Protein AF-A0A2W1KED5-F1 (afdb_monomer)

Secondary structure (DSSP, 8-state):
--PPP----------PPPHHHHHHHSSSSEEE--SS----GGG----PPTT---S-------EEEE----TT--TTEEEE-EEEGGG---S---HHHHHHHHHHHHHHHHHHHHHHHHHHHHHHTT---HHHHHHHHHHHHHHHHHHHHHHHHHHTTTT-HHHHHHHHHHHHHHHHTTGGGS--TTGGG-

pLDDT: mean 75.18, std 22.07, range [28.45, 98.62]

Foldseek 3Di:
DDDDDDDPPPPPPQPADDVVNVCVQPDLFKHWDDPPDADDLSLQQADDDPPDPDFDPADQDFDWDDPDDDPPDQPGTAGIRMGGSHHGHGDDDDPLLSLLVRLLSLLSQLLRLVLQVVVVVCVVVVNDDVVVSVVVVVVSVVVSVVVNVVLCVQCVNSVNPVSSVVSVVVSVVSCVVSVVSGDDSPVSRD

Sequence (190 aa):
MKKVLFFIIFGFYLVGFSQADLDYIDNDSILTWSETRKLSWDDFKGQPAAGKRSGAITASRFFTFPEYFYATDYGRLTAYAIFSKLESWNRVESESLLAHEQLHFDISELFARKMRKRFDELRATNETKISVYIKEMKKLFSESRIYQNLYDRETKHGILIEIQERWSAKIAQELTELDDFKYNPTLQKN

Structure (mmCIF, N/CA/C/O backbone):
dat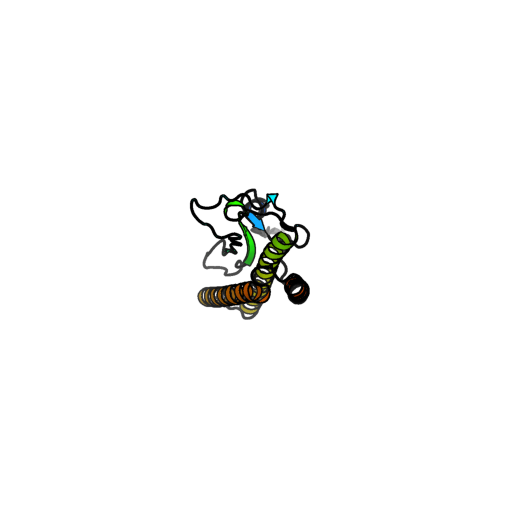a_AF-A0A2W1KED5-F1
#
_entry.id   AF-A0A2W1KED5-F1
#
loop_
_atom_site.group_PDB
_atom_site.id
_atom_site.type_symbol
_atom_site.label_atom_id
_atom_site.label_alt_id
_atom_site.label_comp_id
_atom_site.label_asym_id
_atom_site.label_entity_id
_atom_site.label_seq_id
_atom_site.pdbx_PDB_ins_code
_atom_site.Cartn_x
_atom_site.Cartn_y
_atom_site.Cartn_z
_atom_site.occupancy
_atom_site.B_iso_or_equiv
_atom_site.auth_seq_id
_atom_site.auth_comp_id
_atom_site.auth_asym_id
_atom_site.auth_atom_id
_atom_site.pdbx_PDB_model_num
ATOM 1 N N . MET A 1 1 ? -63.655 -1.073 23.482 1.00 43.78 1 MET A N 1
ATOM 2 C CA . MET A 1 1 ? -62.394 -1.673 22.990 1.00 43.78 1 MET A CA 1
ATOM 3 C C . MET A 1 1 ? -62.012 -1.033 21.661 1.00 43.78 1 MET A C 1
ATOM 5 O O . MET A 1 1 ? -62.679 -1.290 20.671 1.00 43.78 1 MET A O 1
ATOM 9 N N . LYS A 1 2 ? -60.977 -0.188 21.627 1.00 33.50 2 LYS A N 1
ATOM 10 C CA . LYS A 1 2 ? -60.296 0.228 20.389 1.00 33.50 2 LYS A CA 1
ATOM 11 C C . LYS A 1 2 ? -58.797 0.196 20.685 1.00 33.50 2 LYS A C 1
ATOM 13 O O . LYS A 1 2 ? -58.337 0.942 21.541 1.00 33.50 2 LYS A O 1
ATOM 18 N N . LYS A 1 3 ? -58.071 -0.742 20.071 1.00 35.06 3 LYS A N 1
ATOM 19 C CA . LYS A 1 3 ? -56.608 -0.829 20.165 1.00 35.06 3 LYS A CA 1
ATOM 20 C C . LYS A 1 3 ? -56.033 0.196 19.186 1.00 35.06 3 LYS A C 1
ATOM 22 O O . LYS A 1 3 ? -56.336 0.119 18.001 1.00 35.06 3 LYS A O 1
ATOM 27 N N . VAL A 1 4 ? -55.258 1.156 19.681 1.00 38.03 4 VAL A N 1
ATOM 28 C CA . VAL A 1 4 ? -54.475 2.076 18.845 1.00 38.03 4 VAL A CA 1
ATOM 29 C C . VAL A 1 4 ? -53.111 1.424 18.633 1.00 38.03 4 VAL A C 1
ATOM 31 O O . VAL A 1 4 ? -52.413 1.129 19.600 1.00 38.03 4 VAL A O 1
ATOM 34 N N . LEU A 1 5 ? -52.776 1.130 17.378 1.00 34.94 5 LEU A N 1
ATOM 35 C CA . LEU A 1 5 ? -51.483 0.582 16.976 1.00 34.94 5 LEU A CA 1
ATOM 36 C C . LEU A 1 5 ? -50.506 1.755 16.792 1.00 34.94 5 LEU A C 1
ATOM 38 O O . LEU A 1 5 ? -50.726 2.601 15.928 1.00 34.94 5 LEU A O 1
ATOM 42 N N . PHE A 1 6 ? -49.448 1.822 17.600 1.00 33.81 6 PHE A N 1
ATOM 43 C CA . PHE A 1 6 ? -48.322 2.728 17.364 1.00 33.81 6 PHE A CA 1
ATOM 44 C C . PHE A 1 6 ? -47.360 2.063 16.375 1.00 33.81 6 PHE A C 1
ATOM 46 O O . PHE A 1 6 ? -46.707 1.078 16.713 1.00 33.81 6 PHE A O 1
ATOM 53 N N . PHE A 1 7 ? -47.261 2.598 15.159 1.00 35.31 7 PHE A N 1
ATOM 54 C CA . PHE A 1 7 ? -46.146 2.295 14.265 1.00 35.31 7 PHE A CA 1
ATOM 55 C C . PHE A 1 7 ? -44.952 3.153 14.689 1.00 35.31 7 PHE A C 1
ATOM 57 O O . PHE A 1 7 ? -44.898 4.346 14.400 1.00 35.31 7 PHE A O 1
ATOM 64 N N . ILE A 1 8 ? -44.002 2.550 15.404 1.00 38.84 8 ILE A N 1
ATOM 65 C CA . ILE A 1 8 ? -42.679 3.140 15.607 1.00 38.84 8 ILE A CA 1
ATOM 66 C C . ILE A 1 8 ? -41.901 2.893 14.314 1.00 38.84 8 ILE A C 1
ATOM 68 O O . ILE A 1 8 ? -41.414 1.791 14.070 1.00 38.84 8 ILE A O 1
ATOM 72 N N . ILE A 1 9 ? -41.827 3.911 13.457 1.00 39.94 9 ILE A N 1
ATOM 73 C CA . ILE A 1 9 ? -40.895 3.926 12.329 1.00 39.94 9 ILE A CA 1
ATOM 74 C C . ILE A 1 9 ? -39.510 4.159 12.931 1.00 39.94 9 ILE A C 1
ATOM 76 O O . ILE A 1 9 ? -39.141 5.284 13.265 1.00 39.94 9 ILE A O 1
ATOM 80 N N . PHE A 1 10 ? -38.760 3.076 13.124 1.00 39.22 10 PHE A N 1
ATOM 81 C CA . PHE A 1 10 ? -37.347 3.142 13.475 1.00 39.22 10 PHE A CA 1
ATOM 82 C C . PHE A 1 10 ? -36.586 3.542 12.206 1.00 39.22 10 PHE A C 1
ATOM 84 O O . PHE A 1 10 ? -36.225 2.704 11.382 1.00 39.22 10 PHE A O 1
ATOM 91 N N . GLY A 1 11 ? -36.436 4.849 11.992 1.00 34.53 11 GLY A N 1
ATOM 92 C CA . GLY A 1 11 ? -35.582 5.380 10.937 1.00 34.53 11 GLY A CA 1
ATOM 93 C C . GLY A 1 11 ? -34.132 5.028 11.246 1.00 34.53 11 GLY A C 1
ATOM 94 O O . GLY A 1 11 ? -33.487 5.704 12.043 1.00 34.53 11 GLY A O 1
ATOM 95 N N . PHE A 1 12 ? -33.629 3.957 10.634 1.00 40.50 12 PHE A N 1
ATOM 96 C CA . PHE A 1 12 ? -32.199 3.696 10.534 1.00 40.50 12 PHE A CA 1
ATOM 97 C C . PHE A 1 12 ? -31.582 4.815 9.691 1.00 40.50 12 PHE A C 1
ATOM 99 O O . PHE A 1 12 ? -31.645 4.792 8.463 1.00 40.50 12 PHE A O 1
ATOM 106 N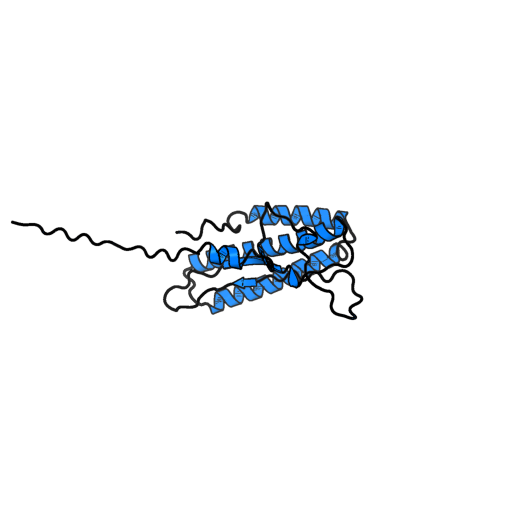 N . TYR A 1 13 ? -30.990 5.813 10.345 1.00 35.19 13 TYR A N 1
ATOM 107 C CA . TYR A 1 13 ? -30.042 6.704 9.688 1.00 35.19 13 TYR A CA 1
ATOM 108 C C . TYR A 1 13 ? -28.735 5.929 9.503 1.00 35.19 13 TYR A C 1
ATOM 110 O O . TYR A 1 13 ? -27.797 6.058 10.286 1.00 35.19 13 TYR A O 1
ATOM 118 N N . LEU A 1 14 ? -28.695 5.081 8.474 1.00 38.84 14 LEU A N 1
ATOM 119 C CA . LEU A 1 14 ? -27.441 4.614 7.899 1.00 38.84 14 LEU A CA 1
ATOM 120 C C . LEU A 1 14 ? -26.734 5.855 7.357 1.00 38.84 14 LEU A C 1
ATOM 122 O O . LEU A 1 14 ? -27.100 6.382 6.307 1.00 38.84 14 LEU A O 1
ATOM 126 N N . VAL A 1 15 ? -25.739 6.355 8.087 1.00 44.81 15 VAL A N 1
ATOM 127 C CA . VAL A 1 15 ? -24.753 7.271 7.509 1.00 44.81 15 VAL A CA 1
ATOM 128 C C . VAL A 1 15 ? -23.889 6.416 6.587 1.00 44.81 15 VAL A C 1
ATOM 130 O O . VAL A 1 15 ? -22.826 5.944 6.976 1.00 44.81 15 VAL A O 1
ATOM 133 N N . GLY A 1 16 ? -24.425 6.118 5.405 1.00 41.66 16 GLY A N 1
ATOM 134 C CA . GLY A 1 16 ? -23.690 5.458 4.341 1.00 41.66 16 GLY A CA 1
ATOM 135 C C . GLY A 1 16 ? -22.655 6.424 3.787 1.00 41.66 16 GLY A C 1
ATOM 136 O O . GLY A 1 16 ? -22.978 7.582 3.520 1.00 41.66 16 GLY A O 1
ATOM 137 N N . PHE A 1 17 ? -21.427 5.940 3.617 1.00 48.97 17 PHE A N 1
ATOM 138 C CA . PHE A 1 17 ? -20.423 6.608 2.793 1.00 48.97 17 PHE A CA 1
ATOM 139 C C . PHE A 1 17 ? -21.030 6.893 1.413 1.00 48.97 17 PHE A C 1
ATOM 141 O O . PHE A 1 17 ? -21.616 6.008 0.777 1.00 48.97 17 PHE A O 1
ATOM 148 N N . SER A 1 18 ? -20.969 8.150 0.992 1.00 48.53 18 SER A N 1
ATOM 149 C CA . SER A 1 18 ? -21.552 8.603 -0.262 1.00 48.53 18 SER A CA 1
ATOM 150 C C . SER A 1 18 ? -20.633 8.252 -1.435 1.00 48.53 18 SER A C 1
ATOM 152 O O . SER A 1 18 ? -19.427 8.088 -1.272 1.00 48.53 18 SER A O 1
ATOM 154 N N . GLN A 1 19 ? -21.186 8.170 -2.650 1.00 49.59 19 GLN A N 1
ATOM 155 C CA . GLN A 1 19 ? -20.375 8.056 -3.872 1.00 49.59 19 GLN A CA 1
ATOM 156 C C . GLN A 1 19 ? -19.341 9.195 -3.967 1.00 49.59 19 GLN A C 1
ATOM 158 O O . GLN A 1 19 ? -18.239 8.975 -4.454 1.00 49.59 19 GLN A O 1
ATOM 163 N N . ALA A 1 20 ? -19.659 10.372 -3.417 1.00 51.84 20 ALA A N 1
ATOM 164 C CA . ALA A 1 20 ? -18.756 11.515 -3.379 1.00 51.84 20 ALA A CA 1
ATOM 165 C C . ALA A 1 20 ? -17.500 11.272 -2.520 1.00 51.84 20 ALA A C 1
ATOM 167 O O . ALA A 1 20 ? -16.450 11.823 -2.833 1.00 51.84 20 ALA A O 1
ATOM 168 N N . ASP A 1 21 ? -17.572 10.421 -1.491 1.00 52.59 21 ASP A N 1
ATOM 169 C CA . ASP A 1 21 ? -16.422 10.093 -0.637 1.00 52.59 21 ASP A CA 1
ATOM 170 C C . ASP A 1 21 ? -15.466 9.111 -1.339 1.00 52.59 21 ASP A C 1
ATOM 172 O O . ASP A 1 21 ? -14.249 9.186 -1.168 1.00 52.59 21 ASP A O 1
ATOM 176 N N . LEU A 1 22 ? -15.999 8.224 -2.191 1.00 56.38 22 LEU A N 1
ATOM 177 C CA . LEU A 1 22 ? -15.195 7.372 -3.078 1.00 56.38 22 LEU A CA 1
ATOM 178 C C . LEU A 1 22 ? -14.566 8.187 -4.217 1.00 56.38 22 LEU A C 1
ATOM 180 O O . LEU A 1 22 ? -13.375 8.040 -4.488 1.00 56.38 22 LEU A O 1
ATOM 184 N N . ASP A 1 23 ? -15.331 9.098 -4.822 1.00 53.38 23 ASP A N 1
ATOM 185 C CA . ASP A 1 23 ? -14.836 10.028 -5.845 1.00 53.38 23 ASP A CA 1
ATOM 186 C C . ASP A 1 23 ? -13.803 11.024 -5.258 1.00 53.38 23 ASP A C 1
ATOM 188 O O . ASP A 1 23 ? -12.951 11.557 -5.970 1.00 53.38 23 ASP A O 1
ATOM 192 N N . TYR A 1 24 ? -13.819 11.268 -3.940 1.00 56.25 24 TYR A N 1
ATOM 193 C CA . TYR A 1 24 ? -12.814 12.090 -3.255 1.00 56.25 24 TYR A CA 1
ATOM 194 C C . TYR A 1 24 ? -11.437 11.409 -3.173 1.00 56.25 24 TYR A C 1
ATOM 196 O O . TYR A 1 24 ? -10.414 12.094 -3.229 1.00 56.25 24 TYR A O 1
ATOM 204 N N . ILE A 1 25 ? -11.384 10.079 -3.071 1.00 60.69 25 ILE A N 1
ATOM 205 C CA . ILE A 1 25 ? -10.124 9.319 -2.958 1.00 60.69 25 ILE A CA 1
ATOM 206 C C . ILE A 1 25 ? -9.643 8.706 -4.281 1.00 60.69 25 ILE A C 1
ATOM 208 O O . ILE A 1 25 ? -8.485 8.294 -4.364 1.00 60.69 25 ILE A O 1
ATOM 212 N N . ASP A 1 26 ? -10.481 8.655 -5.318 1.00 68.56 26 ASP A N 1
ATOM 213 C CA . ASP A 1 26 ? -10.078 8.301 -6.685 1.00 68.56 26 ASP A CA 1
ATOM 214 C C . ASP A 1 26 ? -10.523 9.394 -7.668 1.00 68.56 26 ASP A C 1
ATOM 216 O O . ASP A 1 26 ? -11.669 9.455 -8.105 1.00 68.56 26 ASP A O 1
ATOM 220 N N . ASN A 1 27 ? -9.599 10.304 -7.983 1.00 76.38 27 ASN A N 1
ATOM 221 C CA . ASN A 1 27 ? -9.831 11.454 -8.855 1.00 76.38 27 ASN A CA 1
ATOM 222 C C . ASN A 1 27 ? -8.590 11.786 -9.698 1.00 76.38 27 ASN A C 1
ATOM 224 O O . ASN A 1 27 ? -7.635 11.011 -9.814 1.00 76.38 27 ASN A O 1
ATOM 228 N N . ASP A 1 28 ? -8.576 12.966 -10.317 1.00 77.25 28 ASP A N 1
ATOM 229 C CA . ASP A 1 28 ? -7.452 13.405 -11.145 1.00 77.25 28 ASP A CA 1
ATOM 230 C C . ASP A 1 28 ? -6.126 13.563 -10.394 1.00 77.25 28 ASP A C 1
ATOM 232 O O . ASP A 1 28 ? -5.072 13.551 -11.036 1.00 77.25 28 ASP A O 1
ATOM 236 N N . SER A 1 29 ? -6.174 13.667 -9.064 1.00 77.44 29 SER A N 1
ATOM 237 C CA . SER A 1 29 ? -5.026 13.894 -8.185 1.00 77.44 29 SER A CA 1
ATOM 238 C C . SER A 1 29 ? -4.607 12.662 -7.387 1.00 77.44 29 SER A C 1
ATOM 240 O O . SER A 1 29 ? -3.427 12.533 -7.066 1.00 77.44 29 SER A O 1
ATOM 242 N N . ILE A 1 30 ? -5.539 11.767 -7.060 1.00 81.19 30 ILE A N 1
ATOM 243 C CA . ILE A 1 30 ? -5.302 10.605 -6.195 1.00 81.19 30 ILE A CA 1
ATOM 244 C C . ILE A 1 30 ? -5.842 9.349 -6.877 1.00 81.19 30 ILE A C 1
ATOM 246 O O . ILE A 1 30 ? -6.908 9.389 -7.478 1.00 81.19 30 ILE A O 1
ATOM 250 N N . LEU A 1 31 ? -5.101 8.247 -6.795 1.00 83.75 31 LEU A N 1
ATOM 251 C CA . LEU A 1 31 ? -5.574 6.905 -7.131 1.00 83.75 31 LEU A CA 1
ATOM 252 C C . LEU A 1 31 ? -5.569 6.049 -5.865 1.00 83.75 31 LEU A C 1
ATOM 254 O O . LEU A 1 31 ? -4.551 5.978 -5.182 1.00 83.75 31 LEU A O 1
ATOM 258 N N . THR A 1 32 ? -6.665 5.361 -5.569 1.00 85.00 32 THR A N 1
ATOM 259 C CA . THR A 1 32 ? -6.693 4.358 -4.493 1.00 85.00 32 THR A CA 1
ATOM 260 C C . THR A 1 32 ? -6.272 2.994 -5.032 1.00 85.00 32 THR A C 1
ATOM 262 O O . THR A 1 32 ? -6.572 2.646 -6.175 1.00 85.00 32 THR A O 1
ATOM 265 N N . TRP A 1 33 ? -5.553 2.212 -4.224 1.00 88.75 33 TRP A N 1
ATOM 266 C CA . TRP A 1 33 ? -5.083 0.895 -4.637 1.00 88.75 33 TRP A CA 1
ATOM 267 C C . TRP A 1 33 ? -6.260 -0.010 -4.989 1.00 88.75 33 TRP A C 1
ATOM 269 O O . TRP A 1 33 ? -7.247 -0.097 -4.256 1.00 88.75 33 TRP A O 1
ATOM 279 N N . SER A 1 34 ? -6.128 -0.733 -6.096 1.00 88.12 34 SER A N 1
ATOM 280 C CA . SER A 1 34 ? -7.049 -1.801 -6.452 1.00 88.12 34 SER A CA 1
ATOM 281 C C . SER A 1 34 ? -6.297 -2.944 -7.118 1.00 88.12 34 SER A C 1
ATOM 283 O O . SER A 1 34 ? -5.241 -2.764 -7.723 1.00 88.12 34 SER A O 1
ATOM 285 N N . GLU A 1 35 ? -6.870 -4.138 -7.037 1.00 87.12 35 GLU A N 1
ATOM 286 C CA . GLU A 1 35 ? -6.284 -5.316 -7.672 1.00 87.12 35 GLU A CA 1
ATOM 287 C C . GLU A 1 35 ? -6.358 -5.241 -9.204 1.00 87.12 35 GLU A C 1
ATOM 289 O O . GLU A 1 35 ? -5.460 -5.716 -9.897 1.00 87.12 35 GLU A O 1
ATOM 294 N N . THR A 1 36 ? -7.410 -4.603 -9.728 1.00 88.00 36 THR A N 1
ATOM 295 C CA . THR A 1 36 ? -7.735 -4.565 -11.159 1.00 88.00 36 THR A CA 1
ATOM 296 C C . THR A 1 36 ? -7.161 -3.359 -11.894 1.00 88.00 36 THR A C 1
ATOM 298 O O . THR A 1 36 ? -7.036 -3.411 -13.115 1.00 88.00 36 THR A O 1
ATOM 301 N N . ARG A 1 37 ? -6.821 -2.268 -11.194 1.00 90.62 37 ARG A N 1
ATOM 302 C CA . ARG A 1 37 ? -6.212 -1.074 -11.794 1.00 90.62 37 ARG A CA 1
ATOM 303 C C . ARG A 1 37 ? -4.792 -0.881 -11.279 1.00 90.62 37 ARG A C 1
ATOM 305 O O . ARG A 1 37 ? -4.586 -0.446 -10.149 1.00 90.62 37 ARG A O 1
ATOM 312 N N . LYS A 1 38 ? -3.834 -1.211 -12.143 1.00 93.19 38 LYS A N 1
ATOM 313 C CA . LYS A 1 38 ? -2.401 -0.978 -11.942 1.00 93.19 38 LYS A CA 1
ATOM 314 C C . LYS A 1 38 ? -2.019 0.442 -12.358 1.00 93.19 38 LYS A C 1
ATOM 316 O O . LYS A 1 38 ? -2.751 1.080 -13.115 1.00 93.19 38 LYS A O 1
ATOM 321 N N . LEU A 1 39 ? -0.884 0.911 -11.850 1.00 91.81 39 LEU A N 1
ATOM 322 C CA . LEU A 1 39 ? -0.270 2.169 -12.248 1.00 91.81 39 LEU A CA 1
ATOM 323 C C . LEU A 1 39 ? 0.087 2.133 -13.731 1.00 91.81 39 LEU A C 1
ATOM 325 O O . LEU A 1 39 ? 0.545 1.123 -14.268 1.00 91.81 39 LEU A O 1
ATOM 329 N N . SER A 1 40 ? -0.082 3.281 -14.362 1.00 93.44 40 SER A N 1
ATOM 330 C CA . SER A 1 40 ? 0.383 3.585 -15.707 1.00 93.44 40 SER A CA 1
ATOM 331 C C . SER A 1 40 ? 1.193 4.876 -15.673 1.00 93.44 40 SER A C 1
ATOM 333 O O . SER A 1 40 ? 1.079 5.654 -14.726 1.00 93.44 40 SER A O 1
ATOM 335 N N . TRP A 1 41 ? 1.995 5.142 -16.704 1.00 89.75 41 TRP A N 1
ATOM 336 C CA . TRP A 1 41 ? 2.739 6.404 -16.769 1.00 89.75 41 TRP A CA 1
ATOM 337 C C . TRP A 1 41 ? 1.826 7.641 -16.798 1.00 89.75 41 TRP A C 1
ATOM 339 O O . TRP A 1 41 ? 2.196 8.673 -16.244 1.00 89.75 41 TRP A O 1
ATOM 349 N N . ASP A 1 42 ? 0.589 7.507 -17.286 1.00 90.62 42 ASP A N 1
ATOM 350 C CA . ASP A 1 42 ? -0.4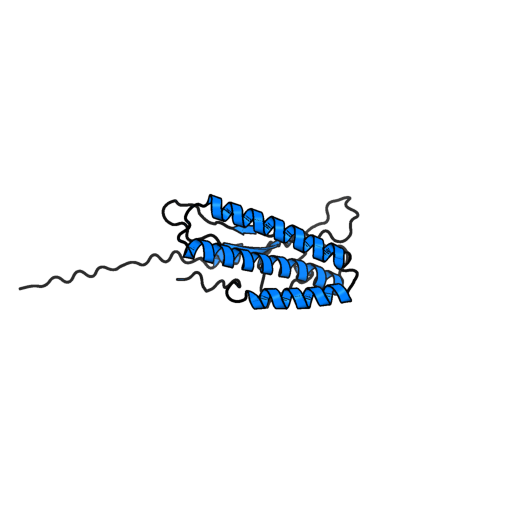31 8.568 -17.260 1.00 90.62 42 ASP A CA 1
ATOM 351 C C . ASP A 1 42 ? -0.843 8.993 -15.833 1.00 90.62 42 ASP A C 1
ATOM 353 O O . ASP A 1 42 ? -1.419 10.070 -15.635 1.00 90.62 42 ASP A O 1
ATOM 357 N N . ASP A 1 43 ? -0.549 8.172 -14.819 1.00 87.88 43 ASP A N 1
ATOM 358 C CA . ASP A 1 43 ? -0.802 8.499 -13.416 1.00 87.88 43 ASP A CA 1
ATOM 359 C C . ASP A 1 43 ? 0.294 9.404 -12.811 1.00 87.88 43 ASP A C 1
ATOM 361 O O . ASP A 1 43 ? 0.066 10.021 -11.773 1.00 87.88 43 ASP A O 1
ATOM 365 N N . PHE A 1 44 ? 1.461 9.557 -13.447 1.00 86.81 44 PHE A N 1
ATOM 366 C CA . PHE A 1 44 ? 2.600 10.342 -12.942 1.00 86.81 44 PHE A CA 1
ATOM 367 C C . PHE A 1 44 ? 2.547 11.792 -13.448 1.00 86.81 44 PHE A C 1
ATOM 369 O O . PHE A 1 44 ? 3.356 12.238 -14.258 1.00 86.81 44 PHE A O 1
ATOM 376 N N . LYS A 1 45 ? 1.560 12.548 -12.963 1.00 84.75 45 LYS A N 1
ATOM 377 C CA . LYS A 1 45 ? 1.231 13.906 -13.437 1.00 84.75 45 LYS A CA 1
ATOM 378 C C . LYS A 1 45 ? 2.050 15.028 -12.777 1.00 84.75 45 LYS A C 1
ATOM 380 O O . LYS A 1 45 ? 1.846 16.203 -13.089 1.00 84.75 45 LYS A O 1
ATOM 385 N N . GLY A 1 46 ? 2.923 14.703 -11.825 1.00 78.06 46 GLY A N 1
ATOM 386 C CA . GLY A 1 46 ? 3.737 15.673 -11.101 1.00 78.06 46 GLY A CA 1
ATOM 387 C C . GLY A 1 46 ? 4.842 16.309 -11.948 1.00 78.06 46 GLY A C 1
ATOM 388 O O . GLY A 1 46 ? 5.195 15.842 -13.028 1.00 78.06 46 GLY A O 1
ATOM 389 N N . GLN A 1 47 ? 5.436 17.385 -11.429 1.00 71.12 47 GLN A N 1
ATOM 390 C CA . GLN A 1 47 ? 6.557 18.077 -12.073 1.00 71.12 47 GLN A CA 1
ATOM 391 C C . GLN A 1 47 ? 7.840 17.922 -11.240 1.00 71.12 47 GLN A C 1
ATOM 393 O O . GLN A 1 47 ? 7.806 18.117 -10.020 1.00 71.12 47 GLN A O 1
ATOM 398 N N . PRO A 1 48 ? 9.001 17.629 -11.858 1.00 64.94 48 PRO A N 1
ATOM 399 C CA . PRO A 1 48 ? 10.268 17.604 -11.140 1.00 64.94 48 PRO A CA 1
ATOM 400 C C . PRO A 1 48 ? 10.602 18.984 -10.569 1.00 64.94 48 PRO A C 1
ATOM 402 O O . PRO A 1 48 ? 10.619 19.979 -11.291 1.00 64.94 48 PRO A O 1
ATOM 405 N N . ALA A 1 49 ? 10.961 19.045 -9.284 1.00 59.16 49 ALA A N 1
ATOM 406 C CA . ALA A 1 49 ? 11.465 20.281 -8.690 1.00 59.16 49 ALA A CA 1
ATOM 407 C C . ALA A 1 49 ? 12.714 20.772 -9.449 1.00 59.16 49 ALA A C 1
ATOM 409 O O . ALA A 1 49 ? 13.651 19.995 -9.685 1.00 59.16 49 ALA A O 1
ATOM 410 N N . ALA A 1 50 ? 12.739 22.060 -9.813 1.00 53.22 50 ALA A N 1
ATOM 411 C CA . ALA A 1 50 ? 13.855 22.664 -10.535 1.00 53.22 50 ALA A CA 1
ATOM 412 C C . ALA A 1 50 ? 15.181 22.404 -9.792 1.00 53.22 50 ALA A C 1
ATOM 414 O O . ALA A 1 50 ? 15.317 22.700 -8.607 1.00 53.22 50 ALA A O 1
ATOM 415 N N . GLY A 1 51 ? 16.155 21.799 -10.480 1.00 53.62 51 GLY A N 1
ATOM 416 C CA . GLY A 1 51 ? 17.504 21.557 -9.950 1.00 53.62 51 GLY A CA 1
ATOM 417 C C . GLY A 1 51 ? 17.763 20.201 -9.274 1.00 53.62 51 GLY A C 1
ATOM 418 O O . GLY A 1 51 ? 18.923 19.895 -9.003 1.00 53.62 51 GLY A O 1
ATOM 419 N N . LYS A 1 52 ? 16.764 19.330 -9.049 1.00 50.78 52 LYS A N 1
ATOM 420 C CA . LYS A 1 52 ? 17.037 17.972 -8.526 1.00 50.78 52 LYS A CA 1
ATOM 421 C C . LYS A 1 52 ? 17.489 17.030 -9.651 1.00 50.78 52 LYS A C 1
ATOM 423 O O . LYS A 1 52 ? 16.735 16.721 -10.571 1.00 50.78 52 LYS A O 1
ATOM 428 N N . ARG A 1 53 ? 18.745 16.574 -9.592 1.00 45.47 53 ARG A N 1
ATOM 429 C CA . ARG A 1 53 ? 19.369 15.628 -10.545 1.00 45.47 53 ARG A CA 1
ATOM 430 C C . ARG A 1 53 ? 19.175 14.141 -10.199 1.00 45.47 53 ARG A C 1
ATOM 432 O O . ARG A 1 53 ? 19.728 13.302 -10.896 1.00 45.47 53 ARG A O 1
ATOM 439 N N . SER A 1 54 ? 18.387 13.797 -9.181 1.00 45.50 54 SER A N 1
ATOM 440 C CA . SER A 1 54 ? 18.092 12.389 -8.881 1.00 45.50 54 SER A CA 1
ATOM 441 C C . SER A 1 54 ? 17.053 11.855 -9.864 1.00 45.50 54 SER A C 1
ATOM 443 O O . SER A 1 54 ? 15.954 12.403 -9.941 1.00 45.50 54 SER A O 1
ATOM 445 N N . GLY A 1 55 ? 17.409 10.823 -10.631 1.00 46.00 55 GLY A N 1
ATOM 446 C CA . GLY A 1 55 ? 16.425 9.963 -11.288 1.00 46.00 55 GLY A CA 1
ATOM 447 C C . GLY A 1 55 ? 15.591 9.248 -10.223 1.00 46.00 55 GLY A C 1
ATOM 448 O O . GLY A 1 55 ? 16.119 8.960 -9.153 1.00 46.00 55 GLY A O 1
ATOM 449 N N . ALA A 1 56 ? 14.305 9.043 -10.511 1.00 43.06 56 ALA A N 1
ATOM 450 C CA . ALA A 1 56 ? 13.329 8.355 -9.664 1.00 43.06 56 ALA A CA 1
ATOM 451 C C . ALA A 1 56 ? 13.195 8.933 -8.238 1.00 43.06 56 ALA A C 1
ATOM 453 O O . ALA A 1 56 ? 13.730 8.403 -7.271 1.00 43.06 56 ALA A O 1
ATOM 454 N N . ILE A 1 57 ? 12.462 10.042 -8.090 1.00 43.47 57 ILE A N 1
ATOM 455 C CA . ILE A 1 57 ? 11.789 10.318 -6.813 1.00 43.47 57 ILE A CA 1
ATOM 456 C C . ILE A 1 57 ? 10.323 9.991 -7.043 1.00 43.47 57 ILE A C 1
ATOM 458 O O . ILE A 1 57 ? 9.552 10.863 -7.436 1.00 43.47 57 ILE A O 1
ATOM 462 N N . THR A 1 58 ? 9.948 8.743 -6.799 1.00 46.19 58 THR A N 1
ATOM 463 C CA . THR A 1 58 ? 8.541 8.367 -6.743 1.00 46.19 58 THR A CA 1
ATOM 464 C C . THR A 1 58 ? 8.067 8.549 -5.315 1.00 46.19 58 THR A C 1
ATOM 466 O O . THR A 1 58 ? 8.534 7.896 -4.383 1.00 46.19 58 THR A O 1
ATOM 469 N N . ALA A 1 59 ? 7.190 9.526 -5.110 1.00 45.31 59 ALA A N 1
ATOM 470 C CA . ALA A 1 59 ? 6.594 9.784 -3.813 1.00 45.31 59 ALA A CA 1
ATOM 471 C C . ALA A 1 59 ? 5.218 9.114 -3.753 1.00 45.31 59 ALA A C 1
ATOM 473 O O . ALA A 1 59 ? 4.1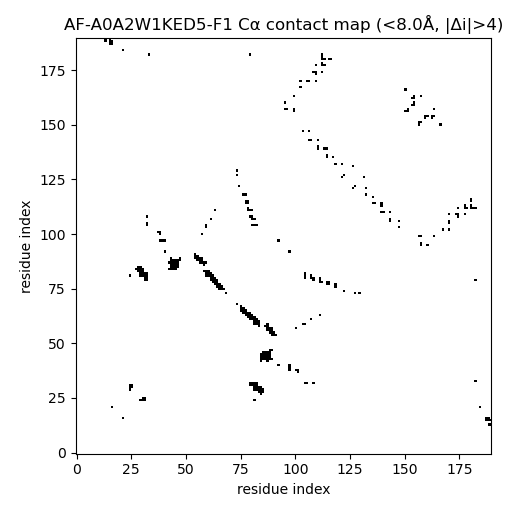91 9.781 -3.844 1.00 45.31 59 ALA A O 1
ATOM 474 N N . SER A 1 60 ? 5.186 7.798 -3.539 1.00 45.00 60 SER A N 1
ATOM 475 C CA . SER A 1 60 ? 3.962 7.136 -3.080 1.00 45.00 60 SER A CA 1
ATOM 476 C C . SER A 1 60 ? 3.652 7.635 -1.666 1.00 45.00 60 SER A C 1
ATOM 478 O O . SER A 1 60 ? 4.272 7.218 -0.686 1.00 45.00 60 SER A O 1
ATOM 480 N N . ARG A 1 61 ? 2.741 8.609 -1.551 1.00 44.28 61 ARG A N 1
ATOM 481 C CA . ARG A 1 61 ? 2.247 9.106 -0.262 1.00 44.28 61 ARG A CA 1
ATOM 482 C C . ARG A 1 61 ? 1.038 8.292 0.177 1.00 44.28 61 ARG A C 1
ATOM 484 O O . ARG A 1 61 ? -0.036 8.446 -0.385 1.00 44.28 61 ARG A O 1
ATOM 491 N N . PHE A 1 62 ? 1.192 7.488 1.224 1.00 49.94 62 PHE A N 1
ATOM 492 C CA . PHE A 1 62 ? 0.063 6.835 1.883 1.00 49.94 62 PHE A CA 1
ATOM 493 C C . PHE A 1 62 ? -0.577 7.774 2.919 1.00 49.94 62 PHE A C 1
ATOM 495 O O . PHE A 1 62 ? 0.119 8.462 3.669 1.00 49.94 62 PHE A O 1
ATOM 502 N N . PHE A 1 63 ? -1.908 7.768 2.997 1.00 48.88 63 PHE A N 1
ATOM 503 C CA . PHE A 1 63 ? -2.676 8.452 4.038 1.00 48.88 63 PHE A CA 1
ATOM 504 C C . PHE A 1 63 ? -3.638 7.458 4.694 1.00 48.88 63 PHE A C 1
ATOM 506 O O . PHE A 1 63 ? -4.368 6.734 4.027 1.00 48.88 63 PHE A O 1
ATOM 513 N N . THR A 1 64 ? -3.650 7.422 6.025 1.00 44.97 64 THR A N 1
ATOM 514 C CA . THR A 1 64 ? -4.707 6.758 6.803 1.00 44.97 64 THR A CA 1
ATOM 515 C C . THR A 1 64 ? -5.663 7.844 7.283 1.00 44.97 64 THR A C 1
ATOM 517 O O . THR A 1 64 ? -5.217 8.782 7.944 1.00 44.97 64 THR A O 1
ATOM 520 N N . PHE A 1 65 ? -6.949 7.740 6.941 1.00 46.78 65 PHE A N 1
ATOM 521 C CA . PHE A 1 65 ? -7.973 8.703 7.352 1.00 46.78 65 PHE A CA 1
ATOM 522 C C . PHE A 1 65 ? -8.716 8.219 8.609 1.00 46.78 65 PHE A C 1
ATOM 524 O O . PHE A 1 65 ? -9.258 7.114 8.644 1.00 46.78 65 PHE A O 1
ATOM 531 N N . PRO A 1 66 ? -8.826 9.074 9.632 1.00 40.81 66 PRO A N 1
ATOM 532 C CA . PRO A 1 66 ? -10.043 9.250 10.416 1.00 40.81 66 PRO A CA 1
ATOM 533 C C . PRO A 1 66 ? -10.878 10.356 9.772 1.00 40.81 66 PRO A C 1
ATOM 535 O O . PRO A 1 66 ? -10.391 11.483 9.707 1.00 40.81 66 PRO A O 1
ATOM 538 N N . GLU A 1 67 ? -12.113 10.095 9.341 1.00 34.09 67 GLU A N 1
ATOM 539 C CA . GLU A 1 67 ? -12.927 11.191 8.792 1.00 34.09 67 GLU A CA 1
ATOM 540 C C . GLU A 1 67 ? -13.645 12.015 9.873 1.00 34.09 67 GLU A C 1
ATOM 542 O O . GLU A 1 67 ? -13.756 13.222 9.716 1.00 34.09 67 GLU A O 1
ATOM 547 N N . TYR A 1 68 ? -14.026 11.459 11.033 1.00 33.72 68 TYR A N 1
ATOM 548 C CA . TYR A 1 68 ? -14.626 12.268 12.108 1.00 33.72 68 TYR A CA 1
ATOM 549 C C . TYR A 1 68 ? -14.349 11.729 13.516 1.00 33.72 68 TYR A C 1
ATOM 551 O O . TYR A 1 68 ? -14.534 10.547 13.798 1.00 33.72 68 TYR A O 1
ATOM 559 N N . PHE A 1 69 ? -13.973 12.635 14.425 1.00 40.28 69 PHE A N 1
ATOM 560 C CA . PHE A 1 69 ? -14.011 12.415 15.870 1.00 40.28 69 PHE A CA 1
ATOM 561 C C . PHE A 1 69 ? -15.268 13.074 16.435 1.00 40.28 69 PHE A C 1
ATOM 563 O O . PHE A 1 69 ? -15.266 14.271 16.711 1.00 40.28 69 PHE A O 1
ATOM 570 N N . TYR A 1 70 ? -16.324 12.292 16.652 1.00 35.44 70 TYR A N 1
ATOM 571 C CA . TYR A 1 70 ? -17.380 12.672 17.586 1.00 35.44 70 TYR A CA 1
ATOM 572 C C . TYR A 1 70 ? -17.430 11.643 18.706 1.00 35.44 70 TYR A C 1
ATOM 574 O O . TYR A 1 70 ? -17.581 10.444 18.478 1.00 35.44 70 TYR A O 1
ATOM 582 N N . ALA A 1 71 ? -17.237 12.127 19.930 1.00 39.81 71 ALA A N 1
ATOM 583 C CA . ALA A 1 71 ? -17.264 11.320 21.136 1.00 39.81 71 ALA A CA 1
ATOM 584 C C . ALA A 1 71 ? -18.705 10.903 21.461 1.00 39.81 71 ALA A C 1
ATOM 586 O O . ALA A 1 71 ? -19.344 11.504 22.315 1.00 39.81 71 ALA A O 1
ATOM 587 N N . THR A 1 72 ? -19.180 9.874 20.766 1.00 46.44 72 THR A N 1
ATOM 588 C CA . THR A 1 72 ? -20.165 8.892 21.247 1.00 46.44 72 THR A CA 1
ATOM 589 C C . THR A 1 72 ? -19.967 7.527 20.580 1.00 46.44 72 THR A C 1
ATOM 591 O O . THR A 1 72 ? -20.425 6.540 21.146 1.00 46.44 72 THR A O 1
ATOM 594 N N . ASP A 1 73 ? -19.248 7.440 19.447 1.00 46.53 73 ASP A N 1
ATOM 595 C CA . ASP A 1 73 ? -18.956 6.163 18.790 1.00 46.53 73 ASP A CA 1
ATOM 596 C C . ASP A 1 73 ? -17.605 6.179 18.041 1.00 46.53 73 ASP A C 1
ATOM 598 O O . ASP A 1 73 ? -17.331 7.052 17.217 1.00 46.53 73 ASP A O 1
ATOM 602 N N . TYR A 1 74 ? -16.730 5.220 18.347 1.00 51.94 74 TYR A N 1
ATOM 603 C CA . TYR A 1 74 ? -15.326 5.162 17.900 1.00 51.94 74 TYR A CA 1
ATOM 604 C C . TYR A 1 74 ? -15.141 4.415 16.555 1.00 51.94 74 TYR A C 1
ATOM 606 O O . TYR A 1 74 ? -14.023 4.079 16.162 1.00 51.94 74 TYR A O 1
ATOM 614 N N . GLY A 1 75 ? -16.233 4.124 15.843 1.00 50.91 75 GLY A N 1
ATOM 615 C CA . GLY A 1 75 ? -16.324 3.054 14.840 1.00 50.91 75 GLY A CA 1
ATOM 616 C C . GLY A 1 75 ? -15.834 3.310 13.405 1.00 50.91 75 GLY A C 1
ATOM 617 O O . GLY A 1 75 ? -16.225 2.543 12.533 1.00 50.91 75 GLY A O 1
ATOM 618 N N . ARG A 1 76 ? -15.032 4.344 13.089 1.00 61.25 76 ARG A N 1
ATOM 619 C CA . ARG A 1 76 ? -14.791 4.738 11.669 1.00 61.25 76 ARG A CA 1
ATOM 620 C C . ARG A 1 76 ? -13.341 4.966 11.226 1.00 61.25 76 ARG A C 1
ATOM 622 O O . ARG A 1 76 ? -13.103 5.609 10.208 1.00 61.25 76 ARG A O 1
ATOM 629 N N . LEU A 1 77 ? -12.351 4.449 11.953 1.00 67.75 77 LEU A N 1
ATOM 630 C CA . LEU A 1 77 ? -10.968 4.459 11.459 1.00 67.75 77 LEU A CA 1
ATOM 631 C C . LEU A 1 77 ? -10.766 3.379 10.398 1.00 67.75 77 LEU A C 1
ATOM 633 O O . LEU A 1 77 ? -10.961 2.192 10.680 1.00 67.75 77 LEU A O 1
ATOM 637 N N . THR A 1 78 ? -10.309 3.787 9.216 1.00 75.38 78 THR A N 1
ATOM 638 C CA . THR A 1 78 ? -9.934 2.867 8.142 1.00 75.38 78 THR A CA 1
ATOM 639 C C . THR A 1 78 ? -8.671 3.343 7.426 1.00 75.38 78 THR A C 1
ATOM 641 O O . THR A 1 78 ? -8.311 4.521 7.458 1.00 75.38 78 THR A O 1
ATOM 644 N N . ALA A 1 79 ? -7.960 2.406 6.809 1.00 81.50 79 ALA A N 1
ATOM 645 C CA . ALA A 1 79 ? -6.711 2.674 6.116 1.00 81.50 79 ALA A CA 1
ATOM 646 C C . ALA A 1 79 ? -6.862 2.450 4.622 1.00 81.50 79 ALA A C 1
ATOM 648 O O . ALA A 1 79 ? -7.414 1.437 4.194 1.00 81.50 79 ALA A O 1
ATOM 649 N N . TYR A 1 80 ? -6.303 3.387 3.864 1.00 82.88 80 TYR A N 1
ATOM 650 C CA . TYR A 1 80 ? -6.264 3.367 2.415 1.00 82.88 80 TYR A CA 1
ATOM 651 C C . TYR A 1 80 ? -4.809 3.376 1.957 1.00 82.88 80 TYR A C 1
ATOM 653 O O . TYR A 1 80 ? -3.978 4.106 2.502 1.00 82.88 80 TYR A O 1
ATOM 661 N N . ALA A 1 81 ? -4.505 2.583 0.938 1.00 87.12 81 ALA A N 1
ATOM 662 C CA . ALA A 1 81 ? -3.305 2.779 0.146 1.00 87.12 81 ALA A CA 1
ATOM 663 C C . ALA A 1 81 ? -3.665 3.683 -1.026 1.00 87.12 81 ALA A C 1
ATOM 665 O O . ALA A 1 81 ? -4.510 3.326 -1.845 1.00 87.12 81 ALA A O 1
ATOM 666 N N . ILE A 1 82 ? -3.042 4.857 -1.087 1.00 84.69 82 ILE A N 1
ATOM 667 C CA . ILE A 1 82 ? -3.281 5.825 -2.154 1.00 84.69 82 ILE A CA 1
ATOM 668 C C . ILE A 1 82 ? -1.974 6.204 -2.842 1.00 84.69 82 ILE A C 1
ATOM 670 O O . ILE A 1 82 ? -0.899 6.163 -2.242 1.00 84.69 82 ILE A O 1
ATOM 674 N N . PHE A 1 83 ? -2.093 6.582 -4.105 1.00 83.31 83 PHE A N 1
ATOM 675 C CA . PHE A 1 83 ? -1.030 7.077 -4.954 1.00 83.31 83 PHE A CA 1
ATOM 676 C C . PHE A 1 83 ? -1.355 8.516 -5.361 1.00 83.31 83 PHE A C 1
ATOM 678 O O . PHE A 1 83 ? -2.425 8.802 -5.900 1.00 83.31 83 PHE A O 1
ATOM 685 N N . SER A 1 84 ? -0.434 9.435 -5.070 1.00 84.00 84 SER A N 1
ATOM 686 C CA . SER A 1 84 ? -0.590 10.862 -5.356 1.00 84.00 84 SER A CA 1
ATOM 687 C C . SER A 1 84 ? -0.064 11.160 -6.758 1.00 84.00 84 SER A C 1
ATOM 689 O O . SER A 1 84 ? 1.149 11.240 -6.966 1.00 84.00 84 SER A O 1
ATOM 691 N N . LYS A 1 85 ? -0.973 11.330 -7.723 1.00 82.69 85 LYS A N 1
ATOM 692 C CA . LYS A 1 85 ? -0.642 11.551 -9.139 1.00 82.69 85 LYS A CA 1
ATOM 693 C C . LYS A 1 85 ? 0.143 12.843 -9.343 1.00 82.69 85 LYS A C 1
ATOM 695 O O . LYS A 1 85 ? 1.125 12.871 -10.072 1.00 82.69 85 LYS A O 1
ATOM 700 N N . LEU A 1 86 ? -0.259 13.914 -8.655 1.00 79.69 86 LEU A N 1
ATOM 701 C CA . LEU A 1 86 ? 0.357 15.243 -8.785 1.00 79.69 86 LEU A CA 1
ATOM 702 C C . LEU A 1 86 ? 1.710 15.373 -8.073 1.00 79.69 86 LEU A C 1
ATOM 704 O O . LEU A 1 86 ? 2.450 16.322 -8.325 1.00 79.69 86 LEU A O 1
ATOM 708 N N . GLU A 1 87 ? 2.042 14.443 -7.180 1.00 75.69 87 GLU A N 1
ATOM 709 C CA . GLU A 1 87 ? 3.315 14.447 -6.447 1.00 75.69 87 GLU A CA 1
ATOM 710 C C . GLU A 1 87 ? 4.291 13.380 -6.948 1.00 75.69 87 GLU A C 1
ATOM 712 O O . GLU A 1 87 ? 5.444 13.348 -6.514 1.00 75.69 87 GLU A O 1
ATOM 717 N N . SER A 1 88 ? 3.844 12.551 -7.889 1.00 79.19 88 SER A N 1
ATOM 718 C CA . SER A 1 88 ? 4.633 11.501 -8.520 1.00 79.19 88 SER A CA 1
ATOM 719 C C . SER A 1 88 ? 5.013 11.925 -9.929 1.00 79.19 88 SER A C 1
ATOM 721 O O . SER A 1 88 ? 4.172 12.365 -10.707 1.00 79.19 88 SER A O 1
ATOM 723 N N . TRP A 1 89 ? 6.296 11.821 -10.250 1.00 76.06 89 TRP A N 1
ATOM 724 C CA . TRP A 1 89 ? 6.842 12.189 -11.551 1.00 76.06 89 TRP A CA 1
ATOM 725 C C . TRP A 1 89 ? 8.029 11.295 -11.874 1.00 76.06 89 TRP A C 1
ATOM 727 O O . TRP A 1 89 ? 8.741 10.822 -10.986 1.00 76.06 89 TRP A O 1
ATOM 737 N N . ASN A 1 90 ? 8.297 11.127 -13.157 1.00 72.00 90 ASN A N 1
ATOM 738 C CA . ASN A 1 90 ? 9.433 10.379 -13.660 1.00 72.00 90 ASN A CA 1
ATOM 739 C C . ASN A 1 90 ? 10.100 11.149 -14.811 1.00 72.00 90 ASN A C 1
ATOM 741 O O . ASN A 1 90 ? 9.540 12.068 -15.400 1.00 72.00 90 ASN A O 1
ATOM 745 N N . ARG A 1 91 ? 11.364 10.818 -15.086 1.00 71.44 91 ARG A N 1
ATOM 746 C CA . ARG A 1 91 ? 12.119 11.341 -16.247 1.00 71.44 91 ARG A CA 1
ATOM 747 C C . ARG A 1 91 ? 12.381 10.284 -17.307 1.00 71.44 91 ARG A C 1
ATOM 749 O O . ARG A 1 91 ? 12.802 10.616 -18.408 1.00 71.44 91 ARG A O 1
ATOM 756 N N . VAL A 1 92 ? 12.230 9.026 -16.920 1.00 78.19 92 VAL A N 1
ATOM 757 C CA . VAL A 1 92 ? 12.482 7.853 -17.740 1.00 78.19 92 VAL A CA 1
ATOM 758 C C . VAL A 1 92 ? 11.278 6.952 -17.554 1.00 78.19 92 VAL A C 1
ATOM 760 O O . VAL A 1 92 ? 10.783 6.803 -16.436 1.00 78.19 92 VAL A O 1
ATOM 763 N N . GLU A 1 93 ? 10.819 6.377 -18.652 1.00 85.69 93 GLU A N 1
ATOM 764 C CA . GLU A 1 93 ? 9.743 5.400 -18.683 1.00 85.69 93 GLU A CA 1
ATOM 765 C C . GLU A 1 93 ? 10.347 4.060 -19.087 1.00 85.69 93 GLU A C 1
ATOM 767 O O . GLU A 1 93 ? 10.963 3.932 -20.145 1.00 85.69 93 GLU A O 1
ATOM 772 N N . SER A 1 94 ? 10.216 3.062 -18.220 1.00 88.56 94 SER A N 1
ATOM 773 C CA . SER A 1 94 ? 10.540 1.675 -18.541 1.00 88.56 94 SER A CA 1
ATOM 774 C C . SER A 1 94 ? 9.590 0.743 -17.808 1.00 88.56 94 SER A C 1
ATOM 776 O O . SER A 1 94 ? 9.154 1.037 -16.697 1.00 88.56 94 SER A O 1
ATOM 778 N N . GLU A 1 95 ? 9.291 -0.412 -18.393 1.00 90.75 95 GLU A N 1
ATOM 779 C CA . GLU A 1 95 ? 8.425 -1.405 -17.745 1.00 90.75 95 GLU A CA 1
ATOM 780 C C . GLU A 1 95 ? 8.981 -1.843 -16.383 1.00 90.75 95 GLU A C 1
ATOM 782 O O . GLU A 1 95 ? 8.235 -1.959 -15.415 1.00 90.75 95 GLU A O 1
ATOM 787 N N . SER A 1 96 ? 10.306 -1.991 -16.275 1.00 90.12 96 SER A N 1
ATOM 788 C CA . SER A 1 96 ? 10.978 -2.361 -15.025 1.00 90.12 96 SER A CA 1
ATOM 789 C C . SER A 1 96 ? 10.838 -1.308 -13.923 1.00 90.12 96 SER A C 1
ATOM 791 O O . SER A 1 96 ? 10.765 -1.663 -12.750 1.00 90.12 96 SER A O 1
ATOM 793 N N . LEU A 1 97 ? 10.825 -0.019 -14.281 1.00 89.38 97 LEU A N 1
ATOM 794 C CA . LEU A 1 97 ? 10.630 1.064 -13.321 1.00 89.38 97 LEU A CA 1
ATOM 795 C C . LEU A 1 97 ? 9.155 1.170 -12.935 1.00 89.38 97 LEU A C 1
ATOM 797 O O . LEU A 1 97 ? 8.852 1.310 -11.759 1.00 89.38 97 LEU A O 1
ATOM 801 N N . LEU A 1 98 ? 8.230 1.038 -13.889 1.00 91.38 98 LEU A N 1
ATOM 802 C CA . LEU A 1 98 ? 6.801 1.047 -13.575 1.00 91.38 98 LEU A CA 1
ATOM 803 C C . LEU A 1 98 ? 6.432 -0.107 -12.632 1.00 91.38 98 LEU A C 1
ATOM 805 O O . LEU A 1 98 ? 5.691 0.095 -11.673 1.00 91.38 98 LEU A O 1
ATOM 809 N N . ALA A 1 99 ? 6.996 -1.297 -12.862 1.00 93.38 99 ALA A N 1
ATOM 810 C CA . ALA A 1 99 ? 6.848 -2.443 -11.968 1.00 93.38 99 ALA A CA 1
ATOM 811 C C . ALA A 1 99 ? 7.398 -2.161 -10.558 1.00 93.38 99 ALA A C 1
ATOM 813 O O . ALA A 1 99 ? 6.792 -2.580 -9.570 1.00 93.38 99 ALA A O 1
ATOM 814 N N . HIS A 1 100 ? 8.492 -1.401 -10.458 1.00 93.69 100 HIS A N 1
ATOM 815 C CA . HIS A 1 100 ? 9.102 -1.034 -9.180 1.00 93.69 100 HIS A CA 1
ATOM 816 C C . HIS A 1 100 ? 8.171 -0.140 -8.366 1.00 93.69 100 HIS A C 1
ATOM 818 O O . HIS A 1 100 ? 7.894 -0.410 -7.194 1.00 93.69 100 HIS A O 1
ATOM 824 N N . GLU A 1 101 ? 7.597 0.867 -9.021 1.00 91.94 101 GLU A N 1
ATOM 825 C CA . GLU A 1 101 ? 6.645 1.772 -8.383 1.00 91.94 101 GLU A CA 1
ATOM 826 C C . GLU A 1 101 ? 5.314 1.104 -8.061 1.00 91.94 101 GLU A C 1
ATOM 828 O O . GLU A 1 101 ? 4.733 1.344 -6.998 1.00 91.94 101 GLU A O 1
ATOM 833 N N . GLN A 1 102 ? 4.857 0.200 -8.929 1.00 94.69 102 GLN A N 1
ATOM 834 C CA . GLN A 1 102 ? 3.695 -0.626 -8.637 1.00 94.69 102 GLN A CA 1
ATOM 835 C C . GLN A 1 102 ? 3.922 -1.457 -7.374 1.00 94.69 102 GLN A C 1
ATOM 837 O O . GLN A 1 102 ? 3.019 -1.547 -6.543 1.00 94.69 102 GLN A O 1
ATOM 842 N N . LEU A 1 103 ? 5.116 -2.024 -7.178 1.00 95.88 103 LEU A N 1
ATOM 843 C CA . LEU A 1 103 ? 5.364 -2.835 -5.994 1.00 95.88 103 LEU A CA 1
ATOM 844 C C . LEU A 1 103 ? 5.452 -2.000 -4.711 1.00 95.88 103 LEU A C 1
ATOM 846 O O . LEU A 1 103 ? 4.985 -2.449 -3.666 1.00 95.88 103 LEU A O 1
ATOM 850 N N . HIS A 1 104 ? 5.951 -0.763 -4.772 1.00 94.12 104 HIS A N 1
ATOM 851 C CA . HIS A 1 104 ? 5.805 0.182 -3.657 1.00 94.12 104 HIS A CA 1
ATOM 852 C C . HIS A 1 104 ? 4.332 0.448 -3.318 1.00 94.12 104 HIS A C 1
ATOM 854 O O . HIS A 1 104 ? 3.955 0.508 -2.141 1.00 94.12 104 HIS A O 1
ATOM 860 N N . PHE A 1 105 ? 3.476 0.567 -4.333 1.00 92.88 105 PHE A N 1
ATOM 861 C CA . PHE A 1 105 ? 2.044 0.742 -4.122 1.00 92.88 105 PHE A CA 1
ATOM 862 C C . PHE A 1 105 ? 1.385 -0.512 -3.522 1.00 92.88 105 PHE A C 1
ATOM 864 O O . PHE A 1 105 ? 0.586 -0.406 -2.592 1.00 92.88 105 PHE A O 1
ATOM 871 N N . ASP A 1 106 ? 1.787 -1.703 -3.967 1.00 95.00 106 ASP A N 1
ATOM 872 C CA . ASP A 1 106 ? 1.327 -2.982 -3.416 1.00 95.00 106 ASP A CA 1
ATOM 873 C C . ASP A 1 106 ? 1.789 -3.181 -1.957 1.00 95.00 106 ASP A C 1
ATOM 875 O O . ASP A 1 106 ? 1.012 -3.629 -1.111 1.00 95.00 106 ASP A O 1
ATOM 879 N N . ILE A 1 107 ? 3.021 -2.777 -1.615 1.00 95.19 107 ILE A N 1
ATOM 880 C CA . ILE A 1 107 ? 3.510 -2.748 -0.224 1.00 95.19 107 ILE A CA 1
ATOM 881 C C . ILE A 1 107 ? 2.665 -1.789 0.627 1.00 95.19 107 ILE A C 1
ATOM 883 O O . ILE A 1 107 ? 2.358 -2.087 1.785 1.00 95.19 107 ILE A O 1
ATOM 887 N N . SER A 1 108 ? 2.254 -0.651 0.067 1.00 91.69 108 SER A N 1
ATOM 888 C CA . SER A 1 108 ? 1.372 0.284 0.767 1.00 91.69 108 SER A CA 1
ATOM 889 C C . SER A 1 108 ? 0.017 -0.356 1.088 1.00 91.69 108 SER A C 1
ATOM 891 O O . SER A 1 108 ? -0.450 -0.243 2.224 1.00 91.69 108 SER A O 1
ATOM 893 N N . GLU A 1 109 ? -0.585 -1.093 0.148 1.00 93.12 109 GLU A N 1
ATOM 894 C CA . GLU A 1 109 ? -1.820 -1.851 0.407 1.00 93.12 109 GLU A CA 1
ATOM 895 C C . GLU A 1 109 ? -1.612 -2.938 1.458 1.00 93.12 109 GLU A C 1
ATOM 897 O O . GLU A 1 109 ? -2.429 -3.075 2.370 1.00 93.12 109 GLU A O 1
ATOM 902 N N . LEU A 1 110 ? -0.503 -3.674 1.399 1.00 95.69 110 LEU A N 1
ATOM 903 C CA . LEU A 1 110 ? -0.171 -4.688 2.396 1.00 95.69 110 LEU A CA 1
ATOM 904 C C . LEU A 1 110 ? -0.194 -4.105 3.818 1.00 95.69 110 LEU A C 1
ATOM 906 O O . LEU A 1 110 ? -0.794 -4.683 4.728 1.00 95.69 110 LEU A O 1
ATOM 910 N N . PHE A 1 111 ? 0.411 -2.935 4.022 1.00 94.25 111 PHE A N 1
ATOM 911 C CA . PHE A 1 111 ? 0.379 -2.270 5.325 1.00 94.25 111 PHE A CA 1
ATOM 912 C C . PHE A 1 111 ? -0.985 -1.659 5.661 1.00 94.25 111 PHE A C 1
ATOM 914 O O . PHE A 1 111 ? -1.369 -1.667 6.833 1.00 94.25 111 PHE A O 1
ATOM 921 N N . ALA A 1 112 ? -1.766 -1.221 4.671 1.00 90.88 112 ALA A N 1
ATOM 922 C CA . ALA A 1 112 ? -3.157 -0.830 4.889 1.00 90.88 112 ALA A CA 1
ATOM 923 C C . ALA A 1 112 ? -4.016 -2.022 5.355 1.00 90.88 112 ALA A C 1
ATOM 925 O O . ALA A 1 112 ? -4.845 -1.866 6.254 1.00 90.88 112 ALA A O 1
ATOM 926 N N . ARG A 1 113 ? -3.814 -3.231 4.807 1.00 93.69 113 ARG A N 1
ATOM 927 C CA . ARG A 1 113 ? -4.477 -4.466 5.274 1.00 93.69 113 ARG A CA 1
ATOM 928 C C . ARG A 1 113 ? -4.057 -4.819 6.702 1.00 93.69 113 ARG A C 1
ATOM 930 O O . ARG A 1 113 ? -4.917 -5.038 7.552 1.00 93.69 113 ARG A O 1
ATOM 937 N N . LYS A 1 114 ? -2.751 -4.765 7.009 1.00 95.06 114 LYS A N 1
ATOM 938 C CA . LYS A 1 114 ? -2.229 -4.948 8.383 1.00 95.06 114 LYS A CA 1
ATOM 939 C C . LYS A 1 114 ? -2.850 -3.945 9.366 1.00 95.06 114 LYS A C 1
ATOM 941 O O . LYS A 1 114 ? -3.202 -4.324 10.482 1.00 95.06 114 LYS A O 1
ATOM 946 N N . MET A 1 115 ? -3.035 -2.687 8.955 1.00 90.88 115 MET A N 1
ATOM 947 C CA . MET A 1 115 ? -3.690 -1.665 9.776 1.00 90.88 115 MET A CA 1
ATOM 948 C C . MET A 1 115 ? -5.163 -1.983 10.032 1.00 90.88 115 MET A C 1
ATOM 950 O O . MET A 1 115 ? -5.604 -1.917 11.177 1.00 90.88 115 MET A O 1
ATOM 954 N N . ARG A 1 116 ? -5.914 -2.358 8.993 1.00 90.31 116 ARG A N 1
ATOM 955 C CA . ARG A 1 116 ? -7.332 -2.716 9.127 1.00 90.31 116 ARG A CA 1
ATOM 956 C C . ARG A 1 116 ? -7.530 -3.909 10.046 1.00 90.31 116 ARG A C 1
ATOM 958 O O . ARG A 1 116 ? -8.269 -3.774 11.015 1.00 90.31 116 ARG A O 1
ATOM 965 N N . LYS A 1 117 ? -6.746 -4.975 9.853 1.00 93.69 117 LYS A N 1
ATOM 966 C CA . LYS A 1 117 ? -6.687 -6.118 10.775 1.00 93.69 117 LYS A CA 1
ATOM 967 C C . LYS A 1 117 ? -6.453 -5.681 12.214 1.00 93.69 117 LYS A C 1
ATOM 969 O O . LYS A 1 117 ? -7.173 -6.092 13.118 1.00 93.69 117 LYS A O 1
ATOM 974 N N . ARG A 1 118 ? -5.463 -4.813 12.438 1.00 92.88 118 ARG A N 1
ATOM 975 C CA . ARG A 1 118 ? -5.144 -4.334 13.785 1.00 92.88 118 ARG A CA 1
ATOM 976 C C . ARG A 1 118 ? -6.290 -3.527 14.395 1.00 92.88 118 ARG A C 1
ATOM 978 O O . ARG A 1 118 ? -6.557 -3.656 15.585 1.00 92.88 118 ARG A O 1
ATOM 985 N N . PHE A 1 119 ? -6.967 -2.701 13.605 1.00 88.06 119 PHE A N 1
ATOM 986 C CA . PHE A 1 119 ? -8.122 -1.937 14.071 1.00 88.06 119 PHE A CA 1
ATOM 987 C C . PHE A 1 119 ? -9.331 -2.835 14.361 1.00 88.06 119 PHE A C 1
ATOM 989 O O . PHE A 1 119 ? -10.012 -2.594 15.354 1.00 88.06 119 PHE A O 1
ATOM 996 N N . ASP A 1 120 ? -9.562 -3.885 13.569 1.00 88.88 120 ASP A N 1
ATOM 997 C CA . ASP A 1 120 ? -10.584 -4.902 13.850 1.00 88.88 120 ASP A CA 1
ATOM 998 C C . ASP A 1 120 ? -10.314 -5.636 15.166 1.00 88.88 120 ASP A C 1
ATOM 1000 O O . ASP A 1 120 ? -11.214 -5.770 15.992 1.00 88.88 120 ASP A O 1
ATOM 1004 N N . GLU A 1 121 ? -9.066 -6.039 15.415 1.00 92.44 121 GLU A N 1
ATOM 1005 C CA . GLU A 1 121 ? -8.665 -6.663 16.682 1.00 92.44 121 GLU A CA 1
ATOM 1006 C C . GLU A 1 121 ? -8.914 -5.743 17.885 1.00 92.44 121 GLU A C 1
ATOM 1008 O O . GLU A 1 121 ? -9.446 -6.181 18.905 1.00 92.44 121 GLU A O 1
ATOM 1013 N N . LEU A 1 122 ? -8.555 -4.459 17.776 1.00 89.69 122 LEU A N 1
ATOM 1014 C CA . LEU A 1 122 ? -8.801 -3.481 18.838 1.00 89.69 122 LEU A CA 1
ATOM 1015 C C . LEU A 1 122 ? -10.303 -3.326 19.110 1.00 89.69 122 LEU A C 1
ATOM 1017 O O . LEU A 1 122 ? -10.721 -3.384 20.271 1.00 89.69 122 LEU A O 1
ATOM 1021 N N . ARG A 1 123 ? -11.117 -3.209 18.053 1.00 85.12 123 ARG A N 1
ATOM 1022 C CA . ARG A 1 123 ? -12.582 -3.160 18.159 1.00 85.12 123 ARG A CA 1
ATOM 1023 C C . ARG A 1 123 ? -13.149 -4.413 18.822 1.00 85.12 123 ARG A C 1
ATOM 1025 O O . ARG A 1 123 ? -13.970 -4.289 19.724 1.00 85.12 123 ARG A O 1
ATOM 1032 N N . ALA A 1 124 ? -12.669 -5.600 18.451 1.00 89.38 124 ALA A N 1
ATOM 1033 C CA . ALA A 1 124 ? -13.105 -6.869 19.037 1.00 89.38 124 ALA A CA 1
ATOM 1034 C C . ALA A 1 124 ? -12.815 -6.967 20.547 1.00 89.38 124 ALA A C 1
ATOM 1036 O O . ALA A 1 124 ? -13.528 -7.655 21.274 1.00 89.38 124 ALA A O 1
ATOM 1037 N N . THR A 1 125 ? -11.804 -6.244 21.039 1.00 91.25 125 THR A N 1
ATOM 1038 C CA . THR A 1 125 ? -11.501 -6.127 22.478 1.00 91.25 125 THR A CA 1
ATOM 1039 C C . THR A 1 125 ? -12.229 -4.977 23.185 1.00 91.25 125 THR A C 1
ATOM 1041 O O . THR A 1 125 ? -11.972 -4.728 24.361 1.00 91.25 125 THR A O 1
ATOM 1044 N N . ASN A 1 126 ? -13.147 -4.284 22.500 1.00 86.38 126 ASN A N 1
ATOM 1045 C CA . ASN A 1 126 ? -13.823 -3.069 22.968 1.00 86.38 126 ASN A CA 1
ATOM 1046 C C . ASN A 1 126 ? -12.852 -1.934 23.351 1.00 86.38 126 ASN A C 1
ATOM 1048 O O . ASN A 1 126 ? -13.133 -1.145 24.257 1.00 86.38 126 ASN A O 1
ATOM 1052 N N . GLU A 1 127 ? -11.698 -1.832 22.682 1.00 87.12 127 GLU A N 1
ATOM 1053 C CA . GLU A 1 127 ? -10.791 -0.703 22.889 1.00 87.12 127 GLU A CA 1
ATOM 1054 C C . GLU A 1 127 ? -11.406 0.581 22.313 1.00 87.12 127 GLU A C 1
ATOM 1056 O O . GLU A 1 127 ? -11.746 0.662 21.130 1.00 87.12 127 GLU A O 1
ATOM 1061 N N . THR A 1 128 ? -11.499 1.604 23.160 1.00 80.88 128 THR A N 1
ATOM 1062 C CA . THR A 1 128 ? -12.144 2.897 22.877 1.00 80.88 128 THR A CA 1
ATOM 1063 C C . THR A 1 128 ? -11.162 4.067 22.903 1.00 80.88 128 THR A C 1
ATOM 1065 O O . THR A 1 128 ? -11.464 5.168 22.444 1.00 80.88 128 THR A O 1
ATOM 1068 N N . LYS A 1 129 ? -9.945 3.873 23.418 1.00 85.56 129 LYS A N 1
ATOM 1069 C CA . LYS A 1 129 ? -8.942 4.932 23.513 1.00 85.56 129 LYS A CA 1
ATOM 1070 C C . LYS A 1 129 ? -8.322 5.186 22.149 1.00 85.56 129 LYS A C 1
ATOM 1072 O O . LYS A 1 129 ? -7.463 4.439 21.685 1.00 85.56 129 LYS A O 1
ATOM 1077 N N . ILE A 1 130 ? -8.653 6.330 21.557 1.00 80.94 130 ILE A N 1
ATOM 1078 C CA . ILE A 1 130 ? -8.044 6.787 20.301 1.00 80.94 130 ILE A CA 1
ATOM 1079 C C . ILE A 1 130 ? -6.508 6.826 20.349 1.00 80.94 130 ILE A C 1
ATOM 1081 O O . ILE A 1 130 ? -5.838 6.555 19.355 1.00 80.94 130 ILE A O 1
ATOM 1085 N N . SER A 1 131 ? -5.920 7.100 21.516 1.00 86.38 131 SER A N 1
ATOM 1086 C CA . SER A 1 131 ? -4.466 7.090 21.692 1.00 86.38 131 SER A CA 1
ATOM 1087 C C . SER A 1 131 ? -3.838 5.721 21.408 1.00 86.38 131 SER A C 1
ATOM 1089 O O . SER A 1 131 ? -2.699 5.672 20.943 1.00 86.38 131 SER A O 1
ATOM 1091 N N . VAL A 1 132 ? -4.571 4.622 21.622 1.00 89.62 132 VAL A N 1
ATOM 1092 C CA . VAL A 1 132 ? -4.127 3.261 21.294 1.00 89.62 132 VAL A CA 1
ATOM 1093 C C . VAL A 1 132 ? -4.123 3.054 19.781 1.00 89.62 132 VAL A C 1
ATOM 1095 O O . VAL A 1 132 ? -3.093 2.667 19.234 1.00 89.62 132 VAL A O 1
ATOM 1098 N N . TYR A 1 133 ? -5.199 3.420 19.082 1.00 86.19 133 TYR A N 1
ATOM 1099 C CA . TYR A 1 133 ? -5.251 3.361 17.614 1.00 86.19 133 TYR A CA 1
ATOM 1100 C C . TYR A 1 133 ? -4.159 4.224 16.967 1.00 86.19 133 TYR A C 1
ATOM 1102 O O . TYR A 1 133 ? -3.449 3.760 16.078 1.00 86.19 133 TYR A O 1
ATOM 1110 N N . ILE A 1 134 ? -3.952 5.453 17.457 1.00 85.50 134 ILE A N 1
ATOM 1111 C CA . ILE A 1 134 ? -2.879 6.342 16.979 1.00 85.50 134 ILE A CA 1
ATOM 1112 C C . ILE A 1 134 ? -1.498 5.714 17.206 1.00 85.50 134 ILE A C 1
ATOM 1114 O O . ILE A 1 134 ? -0.611 5.853 16.361 1.00 85.50 134 ILE A O 1
ATOM 1118 N N . LYS A 1 135 ? -1.286 5.038 18.341 1.00 90.94 135 LYS A N 1
ATOM 1119 C CA . LYS A 1 135 ? -0.022 4.354 18.636 1.00 90.94 135 LYS A CA 1
ATOM 1120 C C . LYS A 1 135 ? 0.231 3.210 17.652 1.00 90.94 135 LYS A C 1
ATOM 1122 O O . LYS A 1 135 ? 1.330 3.134 17.104 1.00 90.94 135 LYS A O 1
ATOM 1127 N N . GLU A 1 136 ? -0.764 2.360 17.407 1.00 90.88 136 GLU A N 1
ATOM 1128 C CA . GLU A 1 136 ? -0.661 1.261 16.437 1.00 90.88 136 GLU A CA 1
ATOM 1129 C C . GLU A 1 136 ? -0.446 1.787 15.013 1.00 90.88 136 GLU A C 1
ATOM 1131 O O . GLU A 1 136 ? 0.414 1.283 14.293 1.00 90.88 136 GLU A O 1
ATOM 1136 N N . MET A 1 137 ? -1.136 2.867 14.640 1.00 87.38 137 MET A N 1
ATOM 1137 C CA . MET A 1 137 ? -0.947 3.553 13.361 1.00 87.38 137 MET A CA 1
ATOM 1138 C C . MET A 1 137 ? 0.490 4.037 13.170 1.00 87.38 137 MET A C 1
ATOM 1140 O O . MET A 1 137 ? 1.132 3.714 12.173 1.00 87.38 137 MET A O 1
ATOM 1144 N N . LYS A 1 138 ? 1.045 4.760 14.149 1.00 87.38 138 LYS A N 1
ATOM 1145 C CA . LYS A 1 138 ? 2.439 5.228 14.090 1.00 87.38 138 LYS A CA 1
ATOM 1146 C C . LYS A 1 138 ? 3.435 4.074 13.982 1.00 87.38 138 LYS A C 1
ATOM 1148 O O . LYS A 1 138 ? 4.419 4.187 13.253 1.00 87.38 138 LYS A O 1
ATOM 1153 N N . LYS A 1 139 ? 3.181 2.975 14.697 1.00 93.25 139 LYS A N 1
ATOM 1154 C CA . LYS A 1 139 ? 4.008 1.767 14.638 1.00 93.25 139 LYS A CA 1
ATOM 1155 C C . LYS A 1 139 ? 4.003 1.171 13.228 1.00 93.25 139 LYS A C 1
ATOM 1157 O O . LYS A 1 139 ? 5.070 1.030 12.639 1.00 93.25 139 LYS A O 1
ATOM 1162 N N . LEU A 1 140 ? 2.827 0.894 12.666 1.00 91.06 140 LEU A N 1
ATOM 1163 C CA . LEU A 1 140 ? 2.706 0.269 11.345 1.00 91.06 140 LEU A CA 1
ATOM 1164 C C . LEU A 1 140 ? 3.194 1.183 10.210 1.0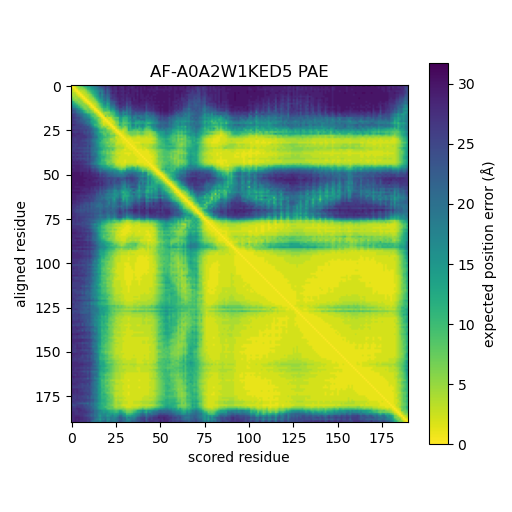0 91.06 140 LEU A C 1
ATOM 1166 O O . LEU A 1 140 ? 3.776 0.690 9.247 1.00 91.06 140 LEU A O 1
ATOM 1170 N N . PHE A 1 141 ? 3.098 2.508 10.354 1.00 85.81 141 PHE A N 1
ATOM 1171 C CA . PHE A 1 141 ? 3.770 3.441 9.443 1.00 85.81 141 PHE A CA 1
ATOM 1172 C C . PHE A 1 141 ? 5.296 3.353 9.500 1.00 85.81 141 PHE A C 1
ATOM 1174 O O . PHE A 1 141 ? 5.956 3.380 8.460 1.00 85.81 141 PHE A O 1
ATOM 1181 N N . SER A 1 142 ? 5.873 3.235 10.698 1.00 89.06 142 SER A N 1
ATOM 1182 C CA . SER A 1 142 ? 7.318 3.045 10.836 1.00 89.06 142 SER A CA 1
ATOM 1183 C C . SER A 1 142 ? 7.767 1.721 10.217 1.00 89.06 142 SER A C 1
ATOM 1185 O O . SER A 1 142 ? 8.791 1.683 9.538 1.00 89.06 142 SER A O 1
ATOM 1187 N N . GLU A 1 143 ? 7.009 0.646 10.430 1.00 94.81 143 GLU A N 1
ATOM 1188 C CA . GLU A 1 143 ? 7.291 -0.669 9.847 1.00 94.81 143 GLU A CA 1
ATOM 1189 C C . GLU A 1 143 ? 7.184 -0.645 8.318 1.00 94.81 143 GLU A C 1
ATOM 1191 O O . GLU A 1 143 ? 8.094 -1.131 7.648 1.00 94.81 143 GLU A O 1
ATOM 1196 N N . SER A 1 144 ? 6.151 0.002 7.765 1.00 92.81 144 SER A N 1
ATOM 1197 C CA . SER A 1 144 ? 5.995 0.201 6.318 1.00 92.81 144 SER A CA 1
ATOM 1198 C C . SER A 1 144 ? 7.206 0.907 5.715 1.00 92.81 144 SER A C 1
ATOM 1200 O O . SER A 1 144 ? 7.809 0.421 4.759 1.00 92.81 144 SER A O 1
ATOM 1202 N N . ARG A 1 145 ? 7.654 2.006 6.336 1.00 88.69 145 ARG A N 1
ATOM 1203 C CA . ARG A 1 145 ? 8.839 2.741 5.876 1.00 88.69 145 ARG A CA 1
ATOM 1204 C C . ARG A 1 145 ? 10.097 1.873 5.879 1.00 88.69 145 ARG A C 1
ATOM 1206 O O . ARG A 1 145 ? 10.884 1.936 4.938 1.00 88.69 145 ARG A O 1
ATOM 1213 N N . ILE A 1 146 ? 10.303 1.074 6.926 1.00 95.38 146 ILE A N 1
ATOM 1214 C CA . ILE A 1 146 ? 11.438 0.144 7.002 1.00 95.38 146 ILE A CA 1
ATOM 1215 C C . ILE A 1 146 ? 11.344 -0.902 5.885 1.00 95.38 146 ILE A C 1
ATOM 1217 O O . ILE A 1 146 ? 12.357 -1.203 5.256 1.00 95.38 146 ILE A O 1
ATOM 1221 N N . TYR A 1 147 ? 10.145 -1.418 5.614 1.00 96.12 147 TYR A N 1
ATOM 1222 C CA . TYR A 1 147 ? 9.910 -2.446 4.604 1.00 96.12 147 TYR A CA 1
ATOM 1223 C C . TYR A 1 147 ? 10.111 -1.934 3.173 1.00 96.12 147 TYR A C 1
ATOM 1225 O O . TYR A 1 147 ? 10.778 -2.592 2.380 1.00 96.12 147 TYR A O 1
ATOM 1233 N N . GLN A 1 148 ? 9.632 -0.727 2.861 1.00 94.88 148 GLN A N 1
ATOM 1234 C CA . GLN A 1 148 ? 9.898 -0.096 1.566 1.00 94.88 148 GLN A CA 1
ATOM 1235 C C . GLN A 1 148 ? 11.392 0.178 1.364 1.00 94.88 148 GLN A C 1
ATOM 1237 O O . GLN A 1 148 ? 11.940 -0.182 0.329 1.00 94.88 148 GLN A O 1
ATOM 1242 N N . ASN A 1 149 ? 12.081 0.718 2.377 1.00 93.31 149 ASN A N 1
ATOM 1243 C CA . ASN A 1 149 ? 13.529 0.948 2.299 1.00 93.31 149 ASN A CA 1
ATOM 1244 C C . ASN A 1 149 ? 14.323 -0.361 2.136 1.00 93.31 149 ASN A C 1
ATOM 1246 O O . ASN A 1 149 ? 15.412 -0.373 1.562 1.00 93.31 149 ASN A O 1
ATOM 1250 N N . LEU A 1 150 ? 13.823 -1.459 2.709 1.00 97.31 150 LEU A N 1
ATOM 1251 C CA . LEU A 1 150 ? 14.405 -2.785 2.543 1.00 97.31 150 LEU A CA 1
ATOM 1252 C C . LEU A 1 150 ? 14.274 -3.248 1.088 1.00 97.31 150 LEU A C 1
ATOM 1254 O O . LEU A 1 150 ? 15.277 -3.644 0.499 1.00 97.31 150 LEU A O 1
ATOM 1258 N N . TYR A 1 151 ? 13.075 -3.134 0.517 1.00 96.62 151 TYR A N 1
ATOM 1259 C CA . TYR A 1 151 ? 12.806 -3.444 -0.885 1.00 96.62 151 TYR A CA 1
ATOM 1260 C C . TYR A 1 151 ? 13.686 -2.622 -1.842 1.00 96.62 151 TYR A C 1
ATOM 1262 O O . TYR A 1 151 ? 14.368 -3.190 -2.699 1.00 96.62 151 TYR A O 1
ATOM 1270 N N . ASP A 1 152 ? 13.756 -1.306 -1.636 1.00 94.56 152 ASP A N 1
ATOM 1271 C CA . ASP A 1 152 ? 14.654 -0.398 -2.356 1.00 94.56 152 ASP A CA 1
ATOM 1272 C C . ASP A 1 152 ? 16.105 -0.885 -2.315 1.00 94.56 152 ASP A C 1
ATOM 1274 O O . ASP A 1 152 ? 16.770 -1.044 -3.340 1.00 94.56 152 ASP A O 1
ATOM 1278 N N . ARG A 1 153 ? 16.612 -1.164 -1.110 1.00 97.12 153 ARG A N 1
ATOM 1279 C CA . ARG A 1 153 ? 18.005 -1.567 -0.916 1.00 97.12 153 ARG A CA 1
ATOM 1280 C C . ARG A 1 153 ? 18.317 -2.889 -1.611 1.00 97.12 153 ARG A C 1
ATOM 1282 O O . ARG A 1 153 ? 19.361 -3.006 -2.249 1.00 97.12 153 ARG A O 1
ATOM 1289 N N . GLU A 1 154 ? 17.450 -3.885 -1.461 1.00 97.94 154 GLU A N 1
ATOM 1290 C CA . GLU A 1 154 ? 17.679 -5.226 -2.007 1.00 97.94 154 GLU A CA 1
ATOM 1291 C C . GLU A 1 154 ? 17.566 -5.260 -3.528 1.00 97.94 154 GLU A C 1
ATOM 1293 O O . GLU A 1 154 ? 18.364 -5.929 -4.181 1.00 97.94 154 GLU A O 1
ATOM 1298 N N . THR A 1 155 ? 16.647 -4.488 -4.109 1.00 95.75 155 THR A N 1
ATOM 1299 C CA . THR A 1 155 ? 16.520 -4.370 -5.569 1.00 95.75 155 THR A CA 1
ATOM 1300 C C . THR A 1 155 ? 17.506 -3.389 -6.193 1.00 95.75 155 THR A C 1
ATOM 1302 O O . THR A 1 155 ? 17.557 -3.283 -7.418 1.00 95.75 155 THR A O 1
ATOM 1305 N N . LYS A 1 156 ? 18.295 -2.674 -5.380 1.00 93.81 156 LYS A N 1
ATOM 1306 C CA . LYS A 1 156 ? 19.073 -1.500 -5.801 1.00 93.81 156 LYS A CA 1
ATOM 1307 C C . LYS A 1 156 ? 18.193 -0.495 -6.556 1.00 93.81 156 LYS A C 1
ATOM 1309 O O . LYS A 1 156 ? 18.526 -0.119 -7.675 1.00 93.81 156 LYS A O 1
ATOM 1314 N N . HIS A 1 157 ? 17.077 -0.094 -5.949 1.00 87.69 157 HIS A N 1
ATOM 1315 C CA . HIS A 1 157 ? 16.085 0.820 -6.526 1.00 87.69 157 HIS A CA 1
ATOM 1316 C C . HIS A 1 157 ? 15.571 0.329 -7.889 1.00 87.69 157 HIS A C 1
ATOM 1318 O O . HIS A 1 157 ? 15.652 1.027 -8.898 1.00 87.69 157 HIS A O 1
ATOM 1324 N N . GLY A 1 158 ? 15.149 -0.938 -7.940 1.00 88.06 158 GLY A N 1
ATOM 1325 C CA . GLY A 1 158 ? 14.570 -1.549 -9.140 1.00 88.06 158 GLY A CA 1
ATOM 1326 C C . GLY A 1 158 ? 15.565 -1.999 -10.219 1.00 88.06 158 GLY A C 1
ATOM 1327 O O . GLY A 1 158 ? 15.140 -2.565 -11.224 1.00 88.06 158 GLY A O 1
ATOM 1328 N N . ILE A 1 159 ? 16.880 -1.819 -10.028 1.00 89.50 159 ILE A N 1
ATOM 1329 C CA . ILE A 1 159 ? 17.911 -2.240 -10.998 1.00 89.50 159 ILE A CA 1
ATOM 1330 C C . ILE A 1 159 ? 18.013 -3.774 -11.101 1.00 89.50 159 ILE A C 1
ATOM 1332 O O . ILE A 1 159 ? 18.270 -4.312 -12.178 1.00 89.50 159 ILE A O 1
ATOM 1336 N N . LEU A 1 160 ? 17.846 -4.497 -9.990 1.00 95.75 160 LEU A N 1
ATOM 1337 C CA . LEU A 1 160 ? 17.980 -5.956 -9.936 1.00 95.75 160 LEU A CA 1
ATOM 1338 C C . LEU A 1 160 ? 16.624 -6.638 -10.170 1.00 95.75 160 LEU A C 1
ATOM 1340 O O . LEU A 1 160 ? 15.891 -6.922 -9.222 1.00 95.75 160 LEU A O 1
ATOM 1344 N N . ILE A 1 161 ? 16.316 -6.916 -11.441 1.00 95.12 161 ILE A N 1
ATOM 1345 C CA . ILE A 1 161 ? 15.020 -7.452 -11.900 1.00 95.12 161 ILE A CA 1
ATOM 1346 C C . ILE A 1 161 ? 14.663 -8.776 -11.208 1.00 95.12 161 ILE A C 1
ATOM 1348 O O . ILE A 1 161 ? 13.589 -8.885 -10.630 1.00 95.12 161 ILE A O 1
ATOM 1352 N N . GLU A 1 162 ? 15.583 -9.743 -11.153 1.00 97.56 162 GLU A N 1
ATOM 1353 C CA . GLU A 1 162 ? 15.315 -11.042 -10.510 1.00 97.56 162 GLU A CA 1
ATOM 1354 C C . GLU A 1 162 ? 14.949 -10.910 -9.020 1.00 97.56 162 GLU A C 1
ATOM 1356 O O . GLU A 1 162 ? 14.146 -11.674 -8.485 1.00 97.56 162 GLU A O 1
ATOM 1361 N N . ILE A 1 163 ? 15.540 -9.938 -8.314 1.00 98.06 163 ILE A N 1
ATOM 1362 C CA . ILE A 1 163 ? 15.219 -9.687 -6.902 1.00 98.06 163 ILE A CA 1
ATOM 1363 C C . ILE A 1 163 ? 13.848 -9.024 -6.795 1.00 98.06 163 ILE A C 1
ATOM 1365 O O . ILE A 1 163 ? 13.063 -9.370 -5.914 1.00 98.06 163 ILE A O 1
ATOM 1369 N N . GLN A 1 164 ? 13.538 -8.109 -7.710 1.00 97.25 164 GLN A N 1
ATOM 1370 C CA . GLN A 1 164 ? 12.239 -7.460 -7.784 1.00 97.25 164 GLN A CA 1
ATOM 1371 C C . GLN A 1 164 ? 11.103 -8.461 -8.043 1.00 97.25 164 GLN A C 1
ATOM 1373 O O . GLN A 1 164 ? 10.068 -8.369 -7.390 1.00 97.25 164 GLN A O 1
ATOM 1378 N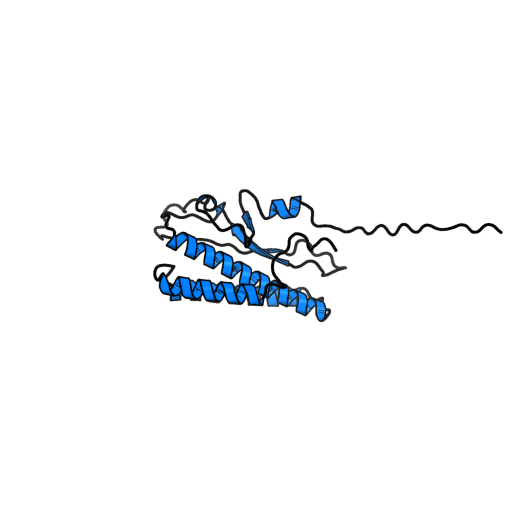 N . GLU A 1 165 ? 11.309 -9.459 -8.902 1.00 97.94 165 GLU A N 1
ATOM 1379 C CA . GLU A 1 165 ? 10.342 -10.540 -9.141 1.00 97.94 165 GLU A CA 1
ATOM 1380 C C . GLU A 1 165 ? 10.104 -11.392 -7.888 1.00 97.94 165 GLU A C 1
ATOM 1382 O O . GLU A 1 165 ? 8.960 -11.692 -7.543 1.00 97.94 165 GLU A O 1
ATOM 1387 N N . ARG A 1 166 ? 11.168 -11.730 -7.142 1.00 98.50 166 ARG A N 1
ATOM 1388 C CA . ARG A 1 166 ? 11.035 -12.443 -5.856 1.00 98.50 166 ARG A CA 1
ATOM 1389 C C . ARG A 1 166 ? 10.248 -11.629 -4.838 1.00 98.50 166 ARG A C 1
ATOM 1391 O O . ARG A 1 166 ? 9.412 -12.182 -4.125 1.00 98.50 166 ARG A O 1
ATOM 1398 N N . TRP A 1 167 ? 10.498 -10.323 -4.778 1.00 98.62 167 TRP A N 1
ATOM 1399 C CA . TRP A 1 167 ? 9.706 -9.413 -3.960 1.00 98.62 167 TRP A CA 1
ATOM 1400 C C . TRP A 1 167 ? 8.252 -9.372 -4.424 1.00 98.62 167 TRP A C 1
ATOM 1402 O O . TRP A 1 167 ? 7.365 -9.487 -3.590 1.00 98.62 167 TRP A O 1
ATOM 1412 N N . SER A 1 168 ? 7.993 -9.296 -5.729 1.00 98.25 168 SER A N 1
ATOM 1413 C CA . SER A 1 168 ? 6.634 -9.302 -6.276 1.00 98.25 168 SER A CA 1
ATOM 1414 C C . SER A 1 168 ? 5.853 -10.547 -5.854 1.00 98.25 168 SER A C 1
ATOM 1416 O O . SER A 1 168 ? 4.767 -10.423 -5.287 1.00 98.25 168 SER A O 1
ATOM 1418 N N . ALA A 1 169 ? 6.448 -11.734 -6.003 1.00 98.56 169 ALA A N 1
ATOM 1419 C CA . ALA A 1 169 ? 5.842 -12.986 -5.556 1.00 98.56 169 ALA A CA 1
ATOM 1420 C C . ALA A 1 169 ? 5.577 -12.998 -4.040 1.00 98.56 169 ALA A C 1
ATOM 1422 O O . ALA A 1 169 ? 4.498 -13.391 -3.596 1.00 98.56 169 ALA A O 1
ATOM 1423 N N . LYS A 1 170 ? 6.538 -12.516 -3.242 1.00 98.62 170 LYS A N 1
ATOM 1424 C CA . LYS A 1 170 ? 6.404 -12.418 -1.784 1.00 98.62 170 LYS A CA 1
ATOM 1425 C C . LYS A 1 170 ? 5.257 -11.490 -1.372 1.00 98.62 170 LYS A C 1
ATOM 1427 O O . LYS A 1 170 ? 4.441 -11.865 -0.537 1.00 98.62 170 LYS A O 1
ATOM 1432 N N . ILE A 1 171 ? 5.179 -10.292 -1.951 1.00 98.38 171 ILE A N 1
ATOM 1433 C CA . ILE A 1 171 ? 4.127 -9.318 -1.630 1.00 98.38 171 ILE A CA 1
ATOM 1434 C C . ILE A 1 171 ? 2.759 -9.832 -2.074 1.00 98.38 171 ILE A C 1
ATOM 1436 O O . ILE A 1 171 ? 1.799 -9.692 -1.323 1.00 98.38 171 ILE A O 1
ATOM 1440 N N . ALA A 1 172 ? 2.666 -10.475 -3.240 1.00 97.94 172 ALA A N 1
ATOM 1441 C CA . ALA A 1 172 ? 1.425 -11.098 -3.692 1.00 97.94 172 ALA A CA 1
ATOM 1442 C C . ALA A 1 172 ? 0.928 -12.168 -2.701 1.00 97.94 172 ALA A C 1
ATOM 1444 O O . ALA A 1 172 ? -0.262 -12.203 -2.373 1.00 97.94 172 ALA A O 1
ATOM 1445 N N . GLN A 1 173 ? 1.837 -12.992 -2.168 1.00 98.38 173 GLN A N 1
ATOM 1446 C CA . GLN A 1 173 ? 1.505 -13.960 -1.124 1.00 98.38 173 GLN A CA 1
ATOM 1447 C C . GLN A 1 173 ? 1.027 -13.266 0.162 1.00 98.38 173 GLN A C 1
ATOM 1449 O O . GLN A 1 173 ? -0.054 -13.580 0.651 1.00 98.38 173 GLN A O 1
ATOM 1454 N N . GLU A 1 174 ? 1.779 -12.294 0.687 1.00 98.12 174 GLU A N 1
ATOM 1455 C CA . GLU A 1 174 ? 1.405 -11.582 1.921 1.00 98.12 174 GLU A CA 1
ATOM 1456 C C . GLU A 1 174 ? 0.077 -10.814 1.788 1.00 98.12 174 GLU A C 1
ATOM 1458 O O . GLU A 1 174 ? -0.683 -10.706 2.751 1.00 98.12 174 GLU A O 1
ATOM 1463 N N . LEU A 1 175 ? -0.224 -10.276 0.601 1.00 97.25 175 LEU A N 1
ATOM 1464 C CA . LEU A 1 175 ? -1.521 -9.664 0.312 1.00 97.25 175 LEU A CA 1
ATOM 1465 C C . LEU A 1 175 ? -2.639 -10.706 0.394 1.00 97.25 175 LEU A C 1
ATOM 1467 O O . LEU A 1 175 ? -3.642 -10.455 1.063 1.00 97.25 175 LEU A O 1
ATOM 1471 N N . THR A 1 176 ? -2.443 -11.871 -0.230 1.00 97.19 176 THR A N 1
ATOM 1472 C CA . THR A 1 176 ? -3.403 -12.989 -0.225 1.00 97.19 176 THR A CA 1
ATOM 1473 C C . THR A 1 176 ? -3.675 -13.497 1.193 1.00 97.19 176 THR A C 1
ATOM 1475 O O . THR A 1 176 ? -4.819 -13.750 1.554 1.00 97.19 176 THR A O 1
ATOM 1478 N N . GLU A 1 177 ? -2.650 -13.585 2.043 1.00 97.88 177 GLU A N 1
ATOM 1479 C CA . GLU A 1 177 ? -2.799 -13.976 3.455 1.00 97.88 177 GLU A CA 1
ATOM 1480 C C . GLU A 1 177 ? -3.666 -12.999 4.270 1.00 97.88 177 GLU A C 1
ATOM 1482 O O . GLU A 1 177 ? -4.155 -13.342 5.346 1.00 97.88 177 GLU A O 1
ATOM 1487 N N . LEU A 1 178 ? -3.862 -11.777 3.771 1.00 96.44 178 LEU A N 1
ATOM 1488 C CA . LEU A 1 178 ? -4.642 -10.724 4.413 1.00 96.44 178 LEU A CA 1
ATOM 1489 C C . LEU A 1 178 ? -5.876 -10.323 3.595 1.00 96.44 178 LEU A C 1
ATOM 1491 O O . LEU A 1 178 ? -6.364 -9.202 3.750 1.00 96.44 178 LEU A O 1
ATOM 1495 N N . ASP A 1 179 ? -6.378 -11.196 2.720 1.00 95.25 179 ASP A N 1
ATOM 1496 C CA . ASP A 1 179 ? -7.472 -10.848 1.804 1.00 95.25 179 ASP A CA 1
ATOM 1497 C C . ASP A 1 179 ? -8.785 -10.493 2.516 1.00 95.25 179 ASP A C 1
ATOM 1499 O O . ASP A 1 179 ? -9.485 -9.580 2.077 1.00 95.25 179 ASP A O 1
ATOM 1503 N N . ASP A 1 180 ? -9.032 -11.069 3.697 1.00 94.00 180 ASP A N 1
ATOM 1504 C CA . ASP A 1 180 ? -10.146 -10.694 4.586 1.00 94.00 180 ASP A CA 1
ATOM 1505 C C . ASP A 1 180 ? -10.136 -9.202 4.971 1.00 94.00 180 ASP A C 1
ATOM 1507 O O . ASP A 1 180 ? -11.170 -8.628 5.310 1.00 94.00 180 ASP A O 1
ATOM 1511 N N . PHE A 1 181 ? -8.970 -8.554 4.899 1.00 92.25 181 PHE A N 1
ATOM 1512 C CA . PHE A 1 181 ? -8.771 -7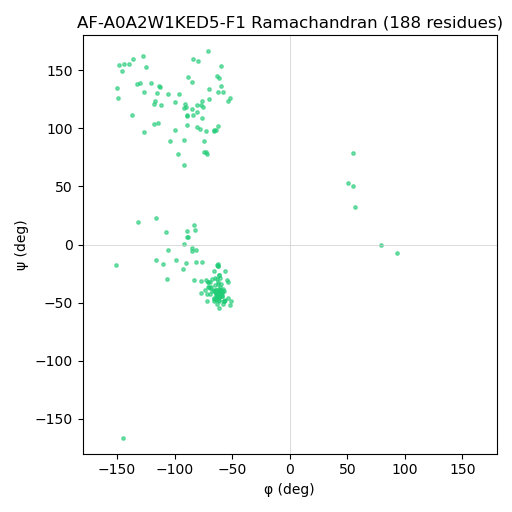.147 5.245 1.00 92.25 181 PHE A CA 1
ATOM 1513 C C . PHE A 1 181 ? -8.558 -6.257 4.019 1.00 92.25 181 PHE A C 1
ATOM 1515 O O . PHE A 1 181 ? -8.168 -5.100 4.178 1.00 92.25 181 PHE A O 1
ATOM 1522 N N . LYS A 1 182 ? -8.785 -6.767 2.801 1.00 89.56 182 LYS A N 1
ATOM 1523 C CA . LYS A 1 182 ? -8.731 -6.002 1.545 1.00 89.56 182 LYS A CA 1
ATOM 1524 C C . LYS A 1 182 ? -9.741 -4.855 1.540 1.00 89.56 182 LYS A C 1
ATOM 1526 O O . LYS A 1 182 ? -10.760 -4.879 2.228 1.00 89.56 182 LYS A O 1
ATOM 1531 N N . TYR A 1 183 ? -9.456 -3.796 0.770 1.00 79.56 183 TYR A N 1
ATOM 1532 C CA . TYR A 1 183 ? -10.370 -2.649 0.727 1.00 79.56 183 TYR A CA 1
ATOM 1533 C C . TYR A 1 183 ? -11.572 -3.021 -0.114 1.00 79.56 183 TYR A C 1
ATOM 1535 O O . TYR A 1 183 ? -11.430 -3.336 -1.293 1.00 79.56 183 TYR A O 1
ATOM 1543 N N . ASN A 1 184 ? -12.745 -3.001 0.513 1.00 68.94 184 ASN A N 1
ATOM 1544 C CA . ASN A 1 184 ? -13.998 -3.191 -0.179 1.00 68.94 184 ASN A CA 1
ATOM 1545 C C . ASN A 1 184 ? -14.859 -1.929 -0.023 1.00 68.94 184 ASN A C 1
ATOM 1547 O O . ASN A 1 184 ? -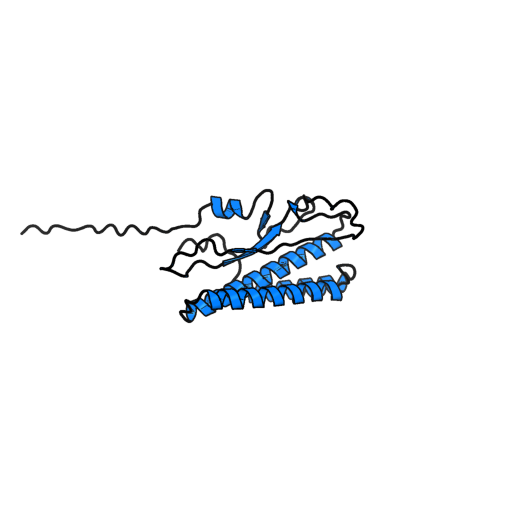15.467 -1.737 1.036 1.00 68.94 184 ASN A O 1
ATOM 1551 N N . PRO A 1 185 ? -14.955 -1.088 -1.067 1.00 56.81 185 PRO A N 1
ATOM 1552 C CA . PRO A 1 185 ? -15.760 0.130 -1.019 1.00 56.81 185 PRO A CA 1
ATOM 1553 C C . PRO A 1 185 ? -17.259 -0.138 -0.798 1.00 56.81 185 PRO A C 1
ATOM 1555 O O . PRO A 1 185 ? -17.991 0.759 -0.396 1.00 56.81 185 PRO A O 1
ATOM 1558 N N . THR A 1 186 ? -17.740 -1.371 -1.009 1.00 42.91 186 THR A N 1
ATOM 1559 C CA . THR A 1 186 ? -19.160 -1.726 -0.834 1.00 42.91 186 THR A CA 1
ATOM 1560 C C . THR A 1 186 ? -19.541 -2.209 0.570 1.00 42.91 186 THR A C 1
ATOM 1562 O O . THR A 1 186 ? -20.729 -2.200 0.892 1.00 42.91 186 THR A O 1
ATOM 1565 N N . LEU A 1 187 ? -18.578 -2.588 1.425 1.00 40.59 187 LEU A N 1
ATOM 1566 C CA . LEU A 1 187 ? -18.853 -3.178 2.750 1.00 40.59 187 LEU A CA 1
ATOM 1567 C C . LEU A 1 187 ? -19.094 -2.154 3.871 1.00 40.59 187 LEU A C 1
ATOM 1569 O O . LEU A 1 187 ? -19.490 -2.541 4.964 1.00 40.59 187 LEU A O 1
ATOM 1573 N N . GLN A 1 188 ? -18.936 -0.855 3.615 1.00 37.47 188 GLN A N 1
ATOM 1574 C CA . GLN A 1 188 ? -19.222 0.201 4.602 1.00 37.47 188 GLN A CA 1
ATOM 1575 C C . GLN A 1 188 ? -20.716 0.582 4.692 1.00 37.47 188 GLN A C 1
ATOM 1577 O O . GLN A 1 188 ? -21.062 1.613 5.263 1.00 37.47 188 GLN A O 1
ATOM 1582 N N . LYS A 1 189 ? -21.611 -0.222 4.098 1.00 28.45 189 LYS A N 1
ATOM 1583 C CA . LYS A 1 189 ? -23.060 0.044 4.027 1.00 28.45 189 LYS A CA 1
ATOM 1584 C C . LYS A 1 189 ? -23.892 -0.548 5.171 1.00 28.45 189 LYS A C 1
ATOM 1586 O O . LYS A 1 189 ? -25.105 -0.355 5.147 1.00 28.45 189 LYS A O 1
ATOM 1591 N N . ASN A 1 190 ? -23.280 -1.242 6.132 1.00 29.34 190 ASN A N 1
ATOM 1592 C CA . ASN A 1 190 ? -23.996 -1.905 7.227 1.00 29.34 190 ASN A CA 1
ATOM 1593 C C . ASN A 1 190 ? -23.665 -1.282 8.579 1.00 29.34 190 ASN A C 1
ATOM 1595 O O . ASN A 1 190 ? -22.461 -1.233 8.909 1.00 29.34 190 ASN A O 1
#

Solvent-accessible surface area (backbone atoms only — not comparable to full-atom values): 11486 Å² total; per-residue (Å²): 140,81,89,83,83,81,83,79,80,79,77,78,79,74,83,52,81,48,74,65,61,55,49,68,48,46,49,96,48,30,39,53,74,50,96,87,59,75,84,54,78,87,48,42,64,22,76,81,64,90,87,68,85,71,78,74,60,71,44,74,52,69,55,71,49,70,86,78,92,55,100,86,64,84,87,64,75,50,51,46,25,36,37,33,15,57,62,14,30,71,92,72,88,48,73,62,54,52,52,41,54,42,47,54,51,51,52,40,37,42,48,20,21,53,47,38,47,52,51,51,54,39,50,76,70,68,61,75,59,61,69,56,56,54,50,53,50,54,50,52,52,53,51,45,54,53,51,53,54,45,52,35,61,72,12,58,71,46,70,36,56,76,51,44,51,54,48,49,55,50,52,54,49,58,39,59,78,36,50,94,37,53,92,56,93,75,70,64,72,119

Mean predicted aligned er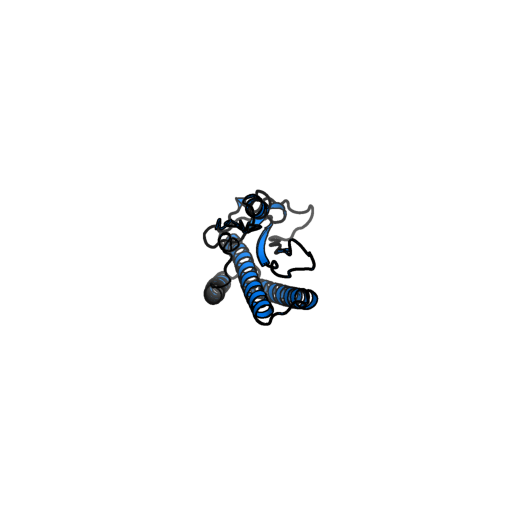ror: 10.89 Å

Radius of gyration: 20.76 Å; Cα contacts (8 Å, |Δi|>4): 196; chains: 1; bounding box: 82×37×42 Å

Nearest PDB structures (foldseek):
  1hs7-assembly1_A  TM=3.113E-01  e=4.685E+00  Saccharomyces cerevisiae
  6wkf-assembly1_A  TM=2.399E-01  e=7.889E+00  Streptomyces sp.